Protein AF-A0A5Q3BQD1-F1 (afdb_monomer)

Sequence (266 aa):
MIDKFKFKEKEYAEAIIENGFISKNLNYELRLLSKYYKELGYKPKKREELLYDFCEKNIENFSRVLYYKKINSVLNHARKKENILINIDEVDITENELRFINSLDINHQQKKLCFTLLVLAKLYSTVQYIKHGEHTTEHYYGGNNKKYKELIDASHSSLTANKLHQNIGELATKDIVEIRNKGFIKLSFIYGIEPGGETAIKIRSFDSIGLYYDLHTEQKKVKPCVNCQTPFRFKSNKSKYCPSCASVIAKEKTRARVRKYRNVTL

Solvent-accessible surface area (backbone atoms only — not comparable to full-atom values): 14895 Å² total; per-residue (Å²): 117,58,61,87,35,73,49,31,38,58,67,43,41,53,50,32,72,76,69,31,79,86,61,93,55,57,69,60,52,48,34,46,42,41,17,48,39,46,73,75,65,45,52,72,69,58,44,50,50,55,52,49,57,51,41,60,75,61,37,88,90,60,48,69,79,80,41,44,67,55,53,52,52,29,50,58,51,33,67,41,81,60,43,57,70,47,70,59,73,64,47,77,38,26,46,36,53,50,52,50,51,67,66,48,96,64,55,70,73,55,38,31,47,52,52,29,50,51,55,50,48,52,51,51,24,52,53,38,25,73,46,72,74,44,68,66,89,70,57,70,49,58,53,47,70,69,47,52,45,33,53,36,41,19,26,67,48,95,60,51,73,67,56,47,52,51,51,50,50,56,35,32,79,67,60,40,25,41,84,45,78,73,61,25,31,36,50,48,49,64,79,73,42,62,86,63,67,60,77,69,45,78,47,68,52,76,54,39,40,14,37,52,52,37,45,74,71,68,40,85,55,46,46,59,12,77,85,78,54,51,46,34,79,52,94,46,94,82,62,58,52,34,75,69,58,42,51,52,54,51,52,52,53,50,51,52,51,52,51,53,55,60,69,70,75,113

Radius of gyration: 22.0 Å; Cα contacts (8 Å, |Δi|>4): 318; chains: 1; bounding box: 52×37×70 Å

pLDDT: mean 92.3, std 7.44, range [38.16, 98.44]

Mean predicted aligned error: 5.42 Å

Secondary structure (DSSP, 8-state):
---TTTTBHHHHHHHHHHHS--SS-HHHHHHHHHHHHHHTT--HHHHHHHHHHHHHHHSTT--HHHHHHHHHHHHHHHHSTT----B---EEEEHHHHHHHHHSSS-HHHHHHHHHHHHHHHHHHHHHHHHHS---SS-EEESSHHHHHHHHHHTT----HHHHHHHHHHHHHTTSSEE-GGGEEE-GGGGGSPS---EEEEE--TTSHHHHHHHHTT-TTEEE-TTT--EEE-SSTT--S-HHHHHHHHHHHHHHHHHHHHTT--

Structure (mmCIF, N/CA/C/O backbone):
data_AF-A0A5Q3BQD1-F1
#
_entry.id   AF-A0A5Q3BQD1-F1
#
loop_
_atom_site.group_PDB
_atom_site.id
_atom_site.type_symbol
_atom_site.label_atom_id
_atom_site.label_alt_id
_atom_site.label_comp_id
_atom_site.label_asym_id
_atom_site.label_entity_id
_atom_site.label_seq_id
_atom_site.pdbx_PDB_ins_co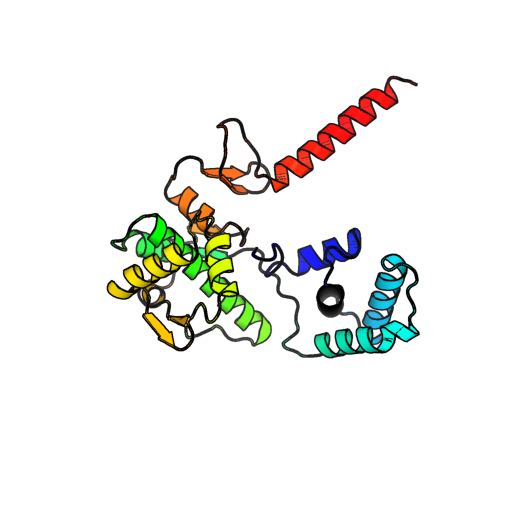de
_atom_site.Cartn_x
_atom_site.Cartn_y
_atom_site.Cartn_z
_atom_site.occupancy
_atom_site.B_iso_or_equiv
_atom_site.auth_seq_id
_atom_site.auth_comp_id
_atom_site.auth_asym_id
_atom_site.auth_atom_id
_atom_site.pdbx_PDB_model_num
ATOM 1 N N . MET A 1 1 ? 2.226 9.831 0.202 1.00 38.16 1 MET A N 1
ATOM 2 C CA . MET A 1 1 ? 1.448 9.132 -0.820 1.00 38.16 1 MET A CA 1
ATOM 3 C C . MET A 1 1 ? 1.950 7.710 -0.808 1.00 38.16 1 MET A C 1
ATOM 5 O O . MET A 1 1 ? 3.136 7.507 -1.067 1.00 38.16 1 MET A O 1
ATOM 9 N N . ILE A 1 2 ? 1.109 6.754 -0.419 1.00 49.47 2 ILE A N 1
ATOM 10 C CA . ILE A 1 2 ? 1.345 5.364 -0.807 1.00 49.47 2 ILE A CA 1
ATOM 11 C C . ILE A 1 2 ? 1.418 5.386 -2.325 1.00 49.47 2 ILE A C 1
ATOM 13 O O . ILE A 1 2 ? 0.513 5.912 -2.968 1.00 49.47 2 ILE A O 1
ATOM 17 N N . ASP A 1 3 ? 2.539 4.932 -2.880 1.00 64.81 3 ASP A N 1
ATOM 18 C CA . ASP A 1 3 ? 2.604 4.681 -4.313 1.00 64.81 3 ASP A CA 1
ATOM 19 C C . ASP A 1 3 ? 1.439 3.735 -4.615 1.00 64.81 3 ASP A C 1
ATOM 21 O O . ASP A 1 3 ? 1.392 2.642 -4.047 1.00 64.81 3 ASP A O 1
ATOM 25 N N . LYS A 1 4 ? 0.453 4.195 -5.399 1.00 69.06 4 LYS A N 1
ATOM 26 C CA . LYS A 1 4 ? -0.798 3.471 -5.696 1.00 69.06 4 LYS A CA 1
ATOM 27 C C . LYS A 1 4 ? -0.516 2.018 -6.094 1.00 69.06 4 LYS A C 1
ATOM 29 O O . LYS A 1 4 ? -1.320 1.127 -5.843 1.00 69.06 4 LYS A O 1
ATOM 34 N N . PHE A 1 5 ? 0.660 1.800 -6.669 1.00 77.69 5 PHE A N 1
ATOM 35 C CA . PHE A 1 5 ? 1.130 0.543 -7.204 1.00 77.69 5 PHE A CA 1
ATOM 36 C C . PHE A 1 5 ? 2.088 -0.244 -6.305 1.00 77.69 5 PHE A C 1
ATOM 38 O O . PHE A 1 5 ? 2.587 -1.286 -6.713 1.00 77.69 5 PHE A O 1
ATOM 45 N N . LYS A 1 6 ? 2.354 0.205 -5.075 1.00 81.75 6 LYS A N 1
ATOM 46 C CA . LYS A 1 6 ? 3.363 -0.395 -4.185 1.00 81.75 6 LYS A CA 1
ATOM 47 C C . LYS A 1 6 ? 3.217 -1.911 -4.004 1.00 81.75 6 LYS A C 1
ATOM 49 O O . LYS A 1 6 ? 4.222 -2.603 -3.883 1.00 81.75 6 LYS A O 1
ATOM 54 N N . PHE A 1 7 ? 1.981 -2.401 -3.947 1.00 89.69 7 PHE A N 1
ATOM 55 C CA . PHE A 1 7 ? 1.657 -3.829 -3.844 1.00 89.69 7 PHE A CA 1
ATOM 56 C C . PHE A 1 7 ? 0.991 -4.373 -5.116 1.00 89.69 7 PHE A C 1
ATOM 58 O O . PHE A 1 7 ? 0.529 -5.503 -5.125 1.00 89.69 7 PHE A O 1
ATOM 65 N N . LYS A 1 8 ? 0.914 -3.560 -6.172 1.00 91.38 8 LYS A N 1
ATOM 66 C CA . LYS A 1 8 ? 0.282 -3.851 -7.464 1.00 91.38 8 LYS A CA 1
ATOM 67 C C . LYS A 1 8 ? 1.270 -3.520 -8.578 1.00 91.38 8 LYS A C 1
ATOM 69 O O . LYS A 1 8 ? 0.996 -2.727 -9.478 1.00 91.38 8 LYS A O 1
ATOM 74 N N . GLU A 1 9 ? 2.478 -4.067 -8.455 1.00 92.62 9 GLU A N 1
ATOM 75 C CA . GLU A 1 9 ? 3.589 -3.750 -9.352 1.00 92.62 9 GLU A CA 1
ATOM 76 C C . GLU A 1 9 ? 3.302 -4.185 -10.797 1.00 92.62 9 GLU A C 1
ATOM 78 O O . GLU A 1 9 ? 3.803 -3.554 -11.727 1.00 92.62 9 GLU A O 1
ATOM 83 N N . LYS A 1 10 ? 2.463 -5.211 -10.999 1.00 93.69 10 LYS A N 1
ATOM 84 C CA . LYS A 1 10 ? 2.035 -5.664 -12.328 1.00 93.69 10 LYS A CA 1
ATOM 85 C C . LYS A 1 10 ? 1.233 -4.598 -13.067 1.00 93.69 10 LYS A C 1
ATOM 87 O O . LYS A 1 10 ? 1.637 -4.198 -14.155 1.00 93.69 10 LYS A O 1
ATOM 92 N N . GLU A 1 11 ? 0.177 -4.079 -12.436 1.00 91.44 11 GLU A N 1
ATOM 93 C CA . GLU A 1 11 ? -0.646 -2.997 -13.001 1.00 91.44 11 GLU A CA 1
ATOM 94 C C . GLU A 1 11 ? 0.215 -1.774 -13.364 1.00 91.44 11 GLU A C 1
ATOM 96 O O . GLU A 1 11 ? -0.057 -1.063 -14.330 1.00 91.44 11 GLU A O 1
ATOM 101 N N . TYR A 1 12 ? 1.281 -1.524 -12.600 1.00 92.31 12 TYR A N 1
ATOM 102 C CA . TYR A 1 12 ? 2.181 -0.410 -12.871 1.00 92.31 12 TYR A CA 1
ATOM 103 C C . TYR A 1 12 ? 3.133 -0.665 -14.025 1.00 92.31 12 TYR A C 1
ATOM 105 O O . TYR A 1 12 ? 3.330 0.222 -14.848 1.00 92.31 12 TYR A O 1
ATOM 113 N N . ALA A 1 13 ? 3.709 -1.865 -14.101 1.00 94.56 13 ALA A N 1
ATOM 114 C CA . ALA A 1 13 ? 4.547 -2.255 -15.224 1.00 94.56 13 ALA A CA 1
ATOM 115 C C . ALA A 1 13 ? 3.766 -2.163 -16.544 1.00 94.56 13 ALA A C 1
ATOM 117 O O . ALA A 1 13 ? 4.272 -1.594 -17.508 1.00 94.56 13 ALA A O 1
ATOM 118 N N . GLU A 1 14 ? 2.520 -2.639 -16.560 1.00 93.94 14 GLU A N 1
ATOM 119 C CA . GLU A 1 14 ? 1.618 -2.541 -17.713 1.00 93.94 14 GLU A CA 1
ATOM 120 C C . GLU A 1 14 ? 1.330 -1.077 -18.074 1.00 93.94 14 GLU A C 1
ATOM 122 O O . GLU A 1 14 ? 1.515 -0.675 -19.223 1.00 93.94 14 GLU A O 1
ATOM 127 N N . ALA A 1 15 ? 1.009 -0.235 -17.086 1.00 91.62 15 ALA A N 1
ATOM 128 C CA . ALA A 1 15 ? 0.793 1.190 -17.320 1.00 91.62 15 ALA A CA 1
ATOM 129 C C . ALA A 1 15 ? 2.040 1.906 -17.880 1.00 91.62 15 ALA A C 1
ATOM 131 O O . ALA A 1 15 ? 1.893 2.793 -18.725 1.00 91.62 15 ALA A O 1
ATOM 132 N N . ILE A 1 16 ? 3.247 1.535 -17.430 1.00 94.19 16 ILE A N 1
ATOM 133 C CA . ILE A 1 16 ? 4.521 2.073 -17.939 1.00 94.19 16 ILE A CA 1
ATOM 134 C C . ILE A 1 16 ? 4.747 1.635 -19.392 1.00 94.19 16 ILE A C 1
ATOM 136 O O . ILE A 1 16 ? 5.164 2.441 -20.218 1.00 94.19 16 ILE A O 1
ATOM 140 N N . ILE A 1 17 ? 4.462 0.373 -19.727 1.00 94.44 17 ILE A N 1
ATOM 141 C CA . ILE A 1 17 ? 4.600 -0.141 -21.099 1.00 94.44 17 ILE A CA 1
ATOM 142 C C . ILE A 1 17 ? 3.664 0.604 -22.058 1.00 94.44 17 ILE A C 1
ATOM 144 O O . ILE A 1 17 ? 4.079 0.950 -23.162 1.00 94.44 17 ILE A O 1
ATOM 148 N N . GLU A 1 18 ? 2.429 0.873 -21.634 1.00 92.94 18 GLU A N 1
ATOM 149 C CA . GLU A 1 18 ? 1.422 1.546 -22.460 1.00 92.94 18 GLU A CA 1
ATOM 150 C C . GLU A 1 18 ? 1.662 3.052 -22.621 1.00 92.94 18 GLU A C 1
ATOM 152 O O . GLU A 1 18 ? 1.449 3.596 -23.704 1.00 92.94 18 GLU A O 1
ATOM 157 N N . ASN A 1 19 ? 2.064 3.741 -21.548 1.00 90.88 19 ASN A N 1
ATOM 158 C CA . ASN A 1 19 ? 2.085 5.210 -21.500 1.00 90.88 19 ASN A CA 1
ATOM 159 C C . ASN A 1 19 ? 3.499 5.811 -21.484 1.00 90.88 19 ASN A C 1
ATOM 161 O O . ASN A 1 19 ? 3.637 7.034 -21.451 1.00 90.88 19 ASN A O 1
ATOM 165 N N . GLY A 1 20 ? 4.538 4.975 -21.481 1.00 93.12 20 GLY A N 1
ATOM 166 C CA . GLY A 1 20 ? 5.912 5.401 -21.245 1.00 93.12 20 GLY A CA 1
ATOM 167 C C . GLY A 1 20 ? 6.203 5.643 -19.764 1.00 93.12 20 GLY A C 1
ATOM 168 O O . GLY A 1 20 ? 5.484 5.182 -18.877 1.00 93.12 20 GLY A O 1
ATOM 169 N N . PHE A 1 21 ? 7.288 6.365 -19.475 1.00 92.31 21 PHE A N 1
ATOM 170 C CA . PHE A 1 21 ? 7.661 6.669 -18.093 1.00 92.31 21 PHE A CA 1
ATOM 171 C C . PHE A 1 21 ? 6.586 7.516 -17.397 1.00 92.31 21 PHE A C 1
ATOM 173 O O . PHE A 1 21 ? 6.233 8.598 -17.866 1.00 92.31 21 PHE A O 1
ATOM 180 N N . ILE A 1 22 ? 6.090 7.043 -16.253 1.00 89.19 22 ILE A N 1
ATOM 181 C CA . ILE A 1 22 ? 4.984 7.687 -15.521 1.00 89.19 22 ILE A CA 1
ATOM 182 C C . ILE A 1 22 ? 5.518 8.710 -14.512 1.00 89.19 22 ILE A C 1
ATOM 184 O O . ILE A 1 22 ? 4.904 9.750 -14.260 1.00 89.19 22 ILE A O 1
ATOM 188 N N . SER A 1 23 ? 6.672 8.426 -13.916 1.00 88.31 23 SER A N 1
ATOM 189 C CA . SER A 1 23 ? 7.326 9.253 -12.912 1.00 88.31 23 SER A CA 1
ATOM 190 C C . SER A 1 23 ? 8.705 9.719 -13.371 1.00 88.31 23 SER A C 1
ATOM 192 O O . SER A 1 23 ? 9.331 9.187 -14.285 1.00 88.31 23 SER A O 1
ATOM 194 N N . LYS A 1 24 ? 9.249 10.702 -12.648 1.00 86.50 24 LYS A N 1
ATOM 195 C CA . LYS A 1 24 ? 10.625 11.177 -12.859 1.00 86.50 24 LYS A CA 1
ATOM 196 C C . LYS A 1 24 ? 11.685 10.152 -12.425 1.00 86.50 24 LYS A C 1
ATOM 198 O O . LYS A 1 24 ? 12.867 10.338 -12.705 1.00 86.50 24 LYS A O 1
ATOM 203 N N . ASN A 1 25 ? 11.304 9.079 -11.722 1.00 87.56 25 ASN A N 1
ATOM 204 C CA . ASN A 1 25 ? 12.243 8.077 -11.225 1.00 87.56 25 ASN A CA 1
ATOM 205 C C . ASN A 1 25 ? 12.438 6.940 -12.237 1.00 87.56 25 ASN A C 1
ATOM 207 O O . ASN A 1 25 ? 12.079 5.788 -11.993 1.00 87.56 25 ASN A O 1
ATOM 211 N N . LEU A 1 26 ? 13.089 7.270 -13.354 1.00 91.06 26 LEU A N 1
ATOM 212 C CA . LEU A 1 26 ? 13.345 6.340 -14.460 1.00 91.06 26 LEU A CA 1
ATOM 213 C C . LEU A 1 26 ? 14.022 5.041 -13.998 1.00 91.06 26 LEU A C 1
ATOM 215 O O . LEU A 1 26 ? 13.755 3.966 -14.515 1.00 91.06 26 LEU A O 1
ATOM 219 N N . ASN A 1 27 ? 14.931 5.123 -13.022 1.00 90.88 27 ASN A N 1
ATOM 220 C CA . ASN A 1 27 ? 15.659 3.947 -12.547 1.00 90.88 27 ASN A CA 1
ATOM 221 C C . ASN A 1 27 ? 14.751 2.956 -11.804 1.00 90.88 27 ASN A C 1
ATOM 223 O O . ASN A 1 27 ? 14.920 1.748 -11.944 1.00 90.88 27 ASN A O 1
ATOM 227 N N . TYR A 1 28 ? 13.801 3.456 -11.013 1.00 91.56 28 TYR A N 1
ATOM 228 C CA . TYR A 1 28 ? 12.817 2.608 -10.346 1.00 91.56 28 TYR A CA 1
ATOM 229 C C . TYR A 1 28 ? 11.906 1.910 -11.360 1.00 91.56 28 TYR A C 1
ATOM 231 O O . TYR A 1 28 ? 11.743 0.695 -11.282 1.00 91.56 28 TYR A O 1
ATOM 239 N N . GLU A 1 29 ? 11.403 2.643 -12.352 1.00 94.19 29 GLU A N 1
ATOM 240 C CA . GLU A 1 29 ? 10.528 2.087 -13.391 1.00 94.19 29 GLU A CA 1
ATOM 241 C C . GLU A 1 29 ? 11.250 1.068 -14.275 1.00 94.19 29 GLU A C 1
ATOM 243 O O . GLU A 1 29 ? 10.715 -0.002 -14.542 1.00 94.19 29 GLU A O 1
ATOM 248 N N . LEU A 1 30 ? 12.517 1.308 -14.623 1.00 95.75 30 LEU A N 1
ATOM 249 C CA . LEU A 1 30 ? 13.325 0.310 -15.329 1.00 95.75 30 LEU A CA 1
ATOM 250 C C . LEU A 1 30 ? 13.557 -0.954 -14.490 1.00 95.75 30 LEU A C 1
ATOM 252 O O . LEU A 1 30 ? 13.492 -2.065 -15.017 1.00 95.75 30 LEU A O 1
ATOM 256 N N . ARG A 1 31 ? 13.806 -0.817 -13.178 1.00 95.06 31 ARG A N 1
ATOM 257 C CA . ARG A 1 31 ? 13.898 -1.977 -12.270 1.00 95.06 31 ARG A CA 1
ATOM 258 C C . ARG A 1 31 ? 12.594 -2.755 -12.231 1.00 95.06 31 ARG A C 1
ATOM 260 O O . ARG A 1 31 ? 12.642 -3.981 -12.241 1.00 95.06 31 ARG A O 1
ATOM 267 N N . LEU A 1 32 ? 11.466 -2.059 -12.209 1.00 94.81 32 LEU A N 1
ATOM 268 C CA . LEU A 1 32 ? 10.147 -2.665 -12.232 1.00 94.81 32 LEU A CA 1
ATOM 269 C C . LEU A 1 32 ? 9.888 -3.426 -13.542 1.00 94.81 32 LEU A C 1
ATOM 271 O O . LEU A 1 32 ? 9.568 -4.611 -13.487 1.00 94.81 32 LEU A O 1
ATOM 275 N N . LEU A 1 33 ? 10.130 -2.809 -14.702 1.00 96.25 33 LEU A N 1
ATOM 276 C CA . LEU A 1 33 ? 10.012 -3.477 -16.005 1.00 96.25 33 LEU A CA 1
ATOM 277 C C . LEU A 1 33 ? 10.915 -4.712 -16.099 1.00 96.25 33 LEU A C 1
ATOM 279 O O . LEU A 1 33 ? 10.491 -5.770 -16.551 1.00 96.25 33 LEU A O 1
ATOM 283 N N . SER A 1 34 ? 12.148 -4.620 -15.599 1.00 96.12 34 SER A N 1
ATOM 284 C CA . SER A 1 34 ? 13.085 -5.749 -15.569 1.00 96.12 34 SER A CA 1
ATOM 285 C C . SER A 1 34 ? 12.582 -6.925 -14.715 1.00 96.12 34 SER A C 1
ATOM 287 O O . SER A 1 34 ? 12.808 -8.087 -15.070 1.00 96.12 34 SER A O 1
ATOM 289 N N . LYS A 1 35 ? 11.876 -6.643 -13.606 1.00 95.56 35 LYS A N 1
ATOM 290 C CA . 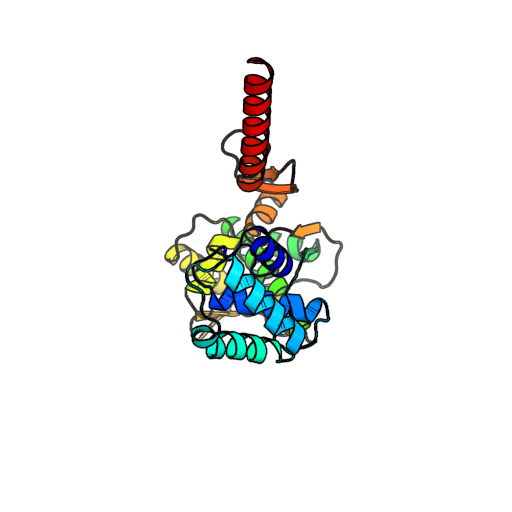LYS A 1 35 ? 11.193 -7.660 -12.787 1.00 95.56 35 LYS A CA 1
ATOM 291 C C . LYS A 1 35 ? 9.992 -8.253 -13.526 1.00 95.56 35 LYS A C 1
ATOM 293 O O . LYS A 1 35 ? 9.867 -9.471 -13.562 1.00 95.56 35 LYS A O 1
ATOM 298 N N . TYR A 1 36 ? 9.173 -7.417 -14.157 1.00 96.44 36 TYR A N 1
ATOM 299 C CA . TYR A 1 36 ? 8.005 -7.849 -14.926 1.00 96.44 36 TYR A CA 1
ATOM 300 C C . TYR A 1 36 ? 8.400 -8.761 -16.097 1.00 96.44 36 TYR A C 1
ATOM 302 O O . TYR A 1 36 ? 7.905 -9.875 -16.225 1.00 96.44 36 TYR A O 1
ATOM 310 N N . TYR A 1 37 ? 9.401 -8.374 -16.892 1.00 95.88 37 TYR A N 1
ATOM 311 C CA . TYR A 1 37 ? 9.900 -9.218 -17.979 1.00 95.88 37 TYR A CA 1
ATOM 312 C C . TYR A 1 37 ? 10.511 -10.537 -17.487 1.00 95.88 37 TYR A C 1
ATOM 314 O O . TYR A 1 37 ? 10.472 -11.540 -18.197 1.00 95.88 37 TYR A O 1
ATOM 322 N N . LYS A 1 38 ? 11.093 -10.558 -16.281 1.00 94.50 38 LYS A N 1
ATOM 323 C CA . LYS A 1 38 ? 11.590 -11.797 -15.664 1.00 94.50 38 LYS A CA 1
ATOM 324 C C . LYS A 1 38 ? 10.436 -12.741 -15.325 1.00 94.50 38 LYS A C 1
ATOM 326 O O . LYS A 1 38 ? 10.576 -13.936 -15.555 1.00 94.50 38 LYS A O 1
ATOM 331 N N . GLU A 1 39 ? 9.332 -12.217 -14.802 1.00 93.88 39 GLU A N 1
ATOM 332 C CA . GLU A 1 39 ? 8.127 -12.997 -14.495 1.00 93.88 39 GLU A CA 1
ATOM 333 C C . GLU A 1 39 ? 7.462 -13.559 -15.75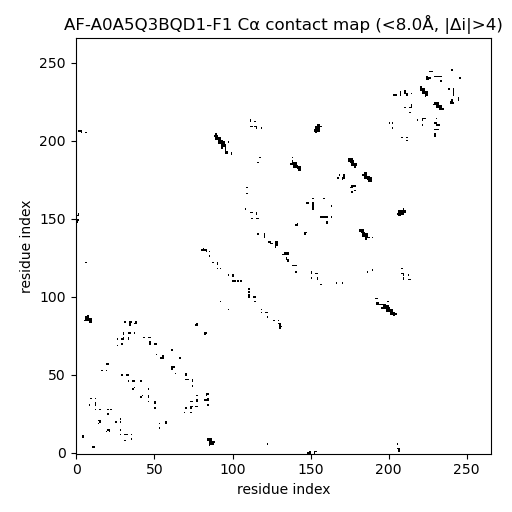5 1.00 93.88 39 GLU A C 1
ATOM 335 O O . GLU A 1 39 ? 7.056 -14.714 -15.761 1.00 93.88 39 GLU A O 1
ATOM 340 N N . LEU A 1 40 ? 7.477 -12.808 -16.863 1.00 94.50 40 LEU A N 1
ATOM 341 C CA . LEU A 1 40 ? 7.058 -13.303 -18.183 1.00 94.50 40 LEU A CA 1
ATOM 342 C C . LEU A 1 40 ? 7.985 -14.391 -18.770 1.00 94.50 40 LEU A C 1
ATOM 344 O O . LEU A 1 40 ? 7.752 -14.871 -19.876 1.00 94.50 40 LEU A O 1
ATOM 348 N N . GLY A 1 41 ? 9.058 -14.774 -18.071 1.00 93.69 41 GLY A N 1
ATOM 349 C CA . GLY A 1 41 ? 9.974 -15.835 -18.496 1.00 93.69 41 GLY A CA 1
ATOM 350 C C . GLY A 1 41 ? 11.058 -15.395 -19.485 1.00 93.69 41 GLY A C 1
ATOM 351 O O . GLY A 1 41 ? 11.793 -16.238 -20.009 1.00 93.69 41 GLY A O 1
ATOM 352 N N . TYR A 1 42 ? 11.225 -14.092 -19.744 1.00 95.31 42 TYR A N 1
ATOM 353 C CA . TYR A 1 42 ? 12.236 -13.626 -20.694 1.00 95.31 42 TYR A CA 1
ATOM 354 C C . TYR A 1 42 ? 13.670 -13.845 -20.179 1.00 95.31 42 TYR A C 1
ATOM 356 O O . TYR A 1 42 ? 14.069 -13.431 -19.080 1.00 95.31 42 TYR A O 1
ATOM 364 N N . LYS A 1 43 ? 14.507 -14.451 -21.031 1.00 93.38 43 LYS A N 1
ATOM 365 C CA . LYS A 1 43 ? 15.942 -14.658 -20.769 1.00 93.38 43 LYS A CA 1
ATOM 366 C C . LYS A 1 43 ? 16.686 -13.316 -20.623 1.00 93.38 43 LYS A C 1
ATOM 368 O O . LYS A 1 43 ? 16.239 -12.314 -21.178 1.00 93.38 43 LYS A O 1
ATOM 373 N N . PRO A 1 44 ? 17.838 -13.265 -19.917 1.00 91.62 44 PRO A N 1
ATOM 374 C CA . PRO A 1 44 ? 18.563 -12.016 -19.652 1.00 91.62 44 PRO A CA 1
ATOM 375 C C . PRO A 1 44 ? 18.829 -11.140 -20.885 1.00 91.62 44 PRO A C 1
ATOM 377 O O . PRO A 1 44 ? 18.558 -9.948 -20.823 1.00 91.62 44 PRO A O 1
ATOM 380 N N . LYS A 1 45 ? 19.277 -11.729 -22.004 1.00 93.62 45 LYS A N 1
ATOM 381 C CA . LYS A 1 45 ? 19.512 -10.994 -23.261 1.00 93.62 45 LYS A CA 1
ATOM 382 C C . LYS A 1 45 ? 18.231 -10.356 -23.805 1.00 93.62 45 LYS A C 1
ATOM 384 O O . LYS A 1 45 ? 18.220 -9.181 -24.139 1.00 93.62 45 LYS A O 1
ATOM 389 N N . LYS A 1 46 ? 17.118 -11.098 -23.800 1.00 96.19 46 LYS A N 1
ATOM 390 C CA . LYS A 1 46 ? 15.837 -10.566 -24.277 1.00 96.19 46 LYS A CA 1
ATOM 391 C C . LYS A 1 46 ? 15.317 -9.437 -23.387 1.00 96.19 46 LYS A C 1
ATOM 393 O O . LYS A 1 46 ? 14.762 -8.467 -23.884 1.00 96.19 46 LYS A O 1
ATOM 398 N N . ARG A 1 47 ? 15.525 -9.536 -22.070 1.00 95.38 47 ARG A N 1
ATOM 399 C CA . ARG A 1 47 ? 15.186 -8.457 -21.128 1.00 95.38 47 ARG A CA 1
ATOM 400 C C . ARG A 1 47 ? 15.986 -7.188 -21.396 1.00 95.38 47 ARG A C 1
ATOM 402 O O . ARG A 1 47 ? 15.433 -6.102 -21.297 1.00 95.38 47 ARG A O 1
ATOM 409 N N . GLU A 1 48 ? 17.266 -7.330 -21.718 1.00 96.19 48 GLU A N 1
ATOM 410 C CA . GLU A 1 48 ? 18.126 -6.211 -22.096 1.00 96.19 48 GLU A CA 1
ATOM 411 C C . GLU A 1 48 ? 17.615 -5.509 -23.357 1.00 96.19 48 GLU A C 1
ATOM 413 O O . GLU A 1 48 ? 17.394 -4.300 -23.319 1.00 96.19 48 GLU A O 1
ATOM 418 N N . GLU A 1 49 ? 17.339 -6.268 -24.423 1.00 96.50 49 GLU A N 1
ATOM 419 C CA . GLU A 1 49 ? 16.739 -5.750 -25.663 1.00 96.50 49 GLU A CA 1
ATOM 420 C C . GLU A 1 49 ? 15.439 -4.986 -25.383 1.00 96.50 49 GLU A C 1
ATOM 422 O O . GLU A 1 49 ? 15.320 -3.823 -25.750 1.00 96.50 49 GLU A O 1
ATOM 427 N N . LEU A 1 50 ? 14.501 -5.592 -24.644 1.00 97.19 50 LEU A N 1
ATOM 428 C CA . LEU A 1 50 ? 13.212 -4.969 -24.321 1.00 97.19 50 LEU A CA 1
ATOM 429 C C . LEU A 1 50 ? 13.361 -3.660 -23.529 1.00 97.19 50 LEU A C 1
ATOM 431 O O . LEU A 1 50 ? 12.575 -2.733 -23.716 1.00 97.19 50 LEU A O 1
ATOM 435 N N . LEU A 1 51 ? 14.347 -3.566 -22.630 1.00 96.88 51 LEU A N 1
ATOM 436 C CA . LEU A 1 51 ? 14.613 -2.335 -21.882 1.00 96.88 51 LEU A CA 1
ATOM 437 C C . LEU A 1 51 ? 15.212 -1.243 -22.773 1.00 96.88 51 LEU A C 1
ATOM 439 O O . LEU A 1 51 ? 14.860 -0.074 -22.604 1.00 96.88 51 LEU A O 1
ATOM 443 N N . TYR A 1 52 ? 16.097 -1.605 -23.705 1.00 97.19 52 TYR A N 1
ATOM 444 C CA . TYR A 1 52 ? 16.633 -0.670 -24.690 1.00 97.19 52 TYR A CA 1
ATOM 445 C C . TYR A 1 52 ? 15.542 -0.158 -25.625 1.00 97.19 52 TYR A C 1
ATOM 447 O O . TYR A 1 52 ? 15.376 1.055 -25.726 1.00 97.19 52 TYR A O 1
ATOM 455 N N . ASP A 1 53 ? 14.746 -1.058 -26.205 1.00 96.31 53 ASP A N 1
ATOM 456 C CA . ASP A 1 53 ? 13.639 -0.709 -27.100 1.00 96.31 53 ASP A CA 1
ATOM 457 C C . ASP A 1 53 ? 12.620 0.198 -26.394 1.00 96.31 53 ASP A C 1
ATOM 459 O O . ASP A 1 53 ? 12.092 1.146 -26.977 1.00 96.31 53 ASP A O 1
ATOM 463 N N . PHE A 1 54 ? 12.347 -0.067 -25.111 1.00 96.81 54 PHE A N 1
ATOM 464 C CA . PHE A 1 54 ? 11.487 0.788 -24.300 1.00 96.81 54 PHE A CA 1
ATOM 465 C C . PHE A 1 54 ? 12.088 2.186 -24.100 1.00 96.81 54 PHE A C 1
ATOM 467 O O . PHE A 1 54 ? 11.375 3.181 -24.226 1.00 96.81 54 PHE A O 1
ATOM 474 N N . CYS A 1 55 ? 13.385 2.287 -23.799 1.00 95.62 55 CYS A N 1
ATOM 475 C CA . CYS A 1 55 ? 14.038 3.580 -23.604 1.00 95.62 55 CYS A CA 1
ATOM 476 C C . CYS A 1 55 ? 14.138 4.386 -24.904 1.00 95.62 55 CYS A C 1
ATOM 478 O O . CYS A 1 55 ? 13.911 5.589 -24.868 1.00 95.62 55 CYS A O 1
ATOM 480 N N . GLU A 1 56 ? 14.421 3.745 -26.039 1.00 95.56 56 GLU A N 1
ATOM 481 C CA . GLU A 1 56 ? 14.479 4.397 -27.357 1.00 95.56 56 GLU A CA 1
ATOM 482 C C . GLU A 1 56 ? 13.153 5.040 -27.749 1.00 95.56 56 GLU A C 1
ATOM 484 O O . GLU A 1 56 ? 13.134 6.123 -28.325 1.00 95.56 56 GLU A O 1
ATOM 489 N N . LYS A 1 57 ? 12.039 4.398 -27.395 1.00 94.94 57 LYS A N 1
ATOM 490 C CA . LYS A 1 57 ? 10.696 4.918 -27.670 1.00 94.94 57 LYS A CA 1
ATOM 491 C C . LYS A 1 57 ? 10.280 6.062 -26.745 1.00 94.94 57 LYS A C 1
ATOM 493 O O . LYS A 1 57 ? 9.435 6.859 -27.132 1.00 94.94 57 LYS A O 1
ATOM 498 N N . ASN A 1 58 ? 10.821 6.121 -25.526 1.00 94.06 58 ASN A N 1
ATOM 499 C CA . ASN A 1 58 ? 10.283 6.964 -24.449 1.00 94.06 58 ASN A CA 1
ATOM 500 C C . ASN A 1 58 ? 11.266 8.007 -23.890 1.00 94.06 58 ASN A C 1
ATOM 502 O O . ASN A 1 58 ? 10.889 8.776 -23.006 1.00 94.06 58 ASN A O 1
ATOM 506 N N . ILE A 1 59 ? 12.519 8.036 -24.351 1.00 92.31 59 ILE A N 1
ATOM 507 C CA . ILE A 1 59 ? 13.532 9.012 -23.930 1.00 92.31 59 ILE A CA 1
ATOM 508 C C . ILE A 1 59 ? 14.026 9.766 -25.159 1.00 92.31 59 ILE A C 1
ATOM 510 O O . ILE A 1 59 ? 14.620 9.189 -26.068 1.00 92.31 59 ILE A O 1
ATOM 514 N N . GLU A 1 60 ? 13.823 11.078 -25.157 1.00 91.00 60 GLU A N 1
ATOM 515 C CA . GLU A 1 60 ? 14.362 11.957 -26.188 1.00 91.00 60 GLU A CA 1
ATOM 516 C C . GLU A 1 60 ? 15.900 11.933 -26.171 1.00 91.00 60 GLU A C 1
ATOM 518 O O . GLU A 1 60 ? 16.521 11.961 -25.105 1.00 91.00 60 GLU A O 1
ATOM 523 N N . ASN A 1 61 ? 16.522 11.873 -27.353 1.00 90.62 61 ASN A N 1
ATOM 524 C CA . ASN A 1 61 ? 17.981 11.798 -27.522 1.00 90.62 61 ASN A CA 1
ATOM 525 C C . ASN A 1 61 ? 18.632 10.622 -26.769 1.00 90.62 61 ASN A C 1
ATOM 527 O O . ASN A 1 61 ? 19.742 10.729 -26.236 1.00 90.62 61 ASN A O 1
ATOM 531 N N . PHE A 1 62 ? 17.936 9.484 -26.700 1.00 92.94 62 PHE A N 1
ATOM 532 C CA . PHE A 1 62 ? 18.458 8.287 -26.059 1.00 92.94 62 PHE A CA 1
ATOM 533 C C . PHE A 1 62 ? 19.755 7.793 -26.718 1.00 92.94 62 PHE A C 1
ATOM 535 O O . PHE A 1 62 ? 19.847 7.650 -27.934 1.00 92.94 62 PHE A O 1
ATOM 542 N N . SER A 1 63 ? 20.748 7.454 -25.892 1.00 92.56 63 SER A N 1
ATOM 543 C CA . SER A 1 63 ? 22.003 6.843 -26.333 1.00 92.56 63 SER A CA 1
ATOM 544 C C . SER A 1 63 ? 22.246 5.541 -25.582 1.00 92.56 63 SER A C 1
ATOM 546 O O . SER A 1 63 ? 22.433 5.539 -24.359 1.00 92.56 63 SER A O 1
ATOM 548 N N . ARG A 1 64 ? 22.312 4.425 -26.322 1.00 93.19 64 ARG A N 1
ATOM 549 C CA . ARG A 1 64 ? 22.617 3.099 -25.755 1.00 93.19 64 ARG A CA 1
ATOM 550 C C . ARG A 1 64 ? 23.930 3.096 -24.977 1.00 93.19 64 ARG A C 1
ATOM 552 O O . ARG A 1 64 ? 24.000 2.478 -23.917 1.00 93.19 64 ARG A O 1
ATOM 559 N N . VAL A 1 65 ? 24.938 3.821 -25.470 1.00 91.94 65 VAL A N 1
ATOM 560 C CA . VAL A 1 65 ? 26.269 3.924 -24.850 1.00 91.94 65 VAL A CA 1
ATOM 561 C C . VAL A 1 65 ? 26.175 4.596 -23.481 1.00 91.94 65 VAL A C 1
ATOM 563 O O . VAL A 1 65 ? 26.667 4.051 -22.493 1.00 91.94 65 VAL A O 1
ATOM 566 N N . LEU A 1 66 ? 25.481 5.736 -23.393 1.00 91.75 66 LEU A N 1
ATOM 567 C CA . LEU A 1 66 ? 25.320 6.465 -22.130 1.00 91.75 66 LEU A CA 1
ATOM 568 C C . LEU A 1 66 ? 24.496 5.669 -21.108 1.00 91.75 66 LEU A C 1
ATOM 570 O O . LEU A 1 66 ? 24.786 5.690 -19.911 1.00 91.75 66 LEU A O 1
ATOM 574 N N . TYR A 1 67 ? 23.489 4.926 -21.572 1.00 93.06 67 TYR A N 1
ATOM 575 C CA . TYR A 1 67 ? 22.589 4.166 -20.705 1.00 93.06 67 TYR A CA 1
ATOM 576 C C . TYR A 1 67 ? 23.065 2.740 -20.394 1.00 93.06 67 TYR A C 1
ATOM 578 O O . TYR A 1 67 ? 22.497 2.104 -19.505 1.00 93.06 67 TYR A O 1
ATOM 586 N N . TYR A 1 68 ? 24.139 2.250 -21.024 1.00 93.00 68 TYR A N 1
ATOM 587 C CA . TYR A 1 68 ? 24.652 0.886 -20.843 1.00 93.00 68 TYR A CA 1
ATOM 588 C C . TYR A 1 68 ? 24.900 0.510 -19.380 1.00 93.00 68 TYR A C 1
ATOM 590 O O . TYR A 1 68 ? 24.416 -0.517 -18.898 1.00 93.00 68 TYR A O 1
ATOM 598 N N . LYS A 1 69 ? 25.592 1.371 -18.622 1.00 93.56 69 LYS A N 1
ATOM 599 C CA . LYS A 1 69 ? 25.851 1.122 -17.191 1.00 93.56 69 LYS A CA 1
ATOM 600 C C . LYS A 1 69 ? 24.554 1.059 -16.377 1.00 93.56 69 LYS A C 1
ATOM 602 O O . LYS A 1 69 ? 24.436 0.253 -15.453 1.00 93.56 69 LYS A O 1
ATOM 607 N N . LYS A 1 70 ? 23.565 1.883 -16.732 1.00 93.69 70 LYS A N 1
ATOM 608 C CA . LYS A 1 70 ? 22.270 1.955 -16.045 1.00 93.69 70 LYS A CA 1
ATOM 609 C C . LYS A 1 70 ? 21.421 0.714 -16.320 1.00 93.69 70 LYS A C 1
ATOM 611 O O . LYS A 1 70 ? 20.930 0.109 -15.369 1.00 93.69 70 LYS A O 1
ATOM 616 N N . ILE A 1 71 ? 21.305 0.297 -17.582 1.00 94.75 71 ILE A N 1
ATOM 617 C CA . ILE A 1 71 ? 20.569 -0.915 -17.973 1.00 94.75 71 ILE A CA 1
ATOM 618 C C . ILE A 1 71 ? 21.195 -2.160 -17.338 1.00 94.75 71 ILE A C 1
ATOM 620 O O . ILE A 1 71 ? 20.487 -2.963 -16.732 1.00 94.75 71 ILE A O 1
ATOM 624 N N . ASN A 1 72 ? 22.523 -2.275 -17.337 1.00 93.81 72 ASN A N 1
ATOM 625 C CA . ASN A 1 72 ? 23.192 -3.385 -16.659 1.00 93.81 72 ASN A CA 1
ATOM 626 C C . ASN A 1 72 ? 22.949 -3.402 -15.147 1.00 93.81 72 ASN A C 1
ATOM 628 O O . ASN A 1 72 ? 22.693 -4.461 -14.574 1.00 93.81 72 ASN A O 1
ATOM 632 N N . SER A 1 73 ? 22.963 -2.240 -14.486 1.00 94.56 73 SER A N 1
ATOM 633 C CA . SER A 1 73 ? 22.604 -2.141 -13.065 1.00 94.56 73 SER A CA 1
ATOM 634 C C . SER A 1 73 ? 21.170 -2.625 -12.801 1.00 94.56 73 SER A C 1
ATOM 636 O O . SER A 1 73 ? 20.926 -3.373 -11.851 1.00 94.56 73 SER A O 1
ATOM 638 N N . VAL A 1 74 ? 20.226 -2.259 -13.673 1.00 94.88 74 VAL A N 1
ATOM 639 C CA . VAL A 1 74 ? 18.820 -2.691 -13.628 1.00 94.88 74 VAL A CA 1
ATOM 640 C C . VAL A 1 74 ? 18.679 -4.207 -13.819 1.00 94.88 74 VAL A C 1
ATOM 642 O O . VAL A 1 74 ? 17.956 -4.864 -13.066 1.00 94.88 74 VAL A O 1
ATOM 645 N N . LEU A 1 75 ? 19.379 -4.787 -14.794 1.00 94.25 75 LEU A N 1
ATOM 646 C CA . LEU A 1 75 ? 19.360 -6.228 -15.053 1.00 94.25 75 LEU A CA 1
ATOM 647 C C . LEU A 1 75 ? 19.974 -7.011 -13.891 1.00 94.25 75 LEU A C 1
ATOM 649 O O . LEU A 1 75 ? 19.380 -7.984 -13.426 1.00 94.25 75 LEU A O 1
ATOM 653 N N . ASN A 1 76 ? 21.118 -6.560 -13.373 1.00 93.56 76 ASN A N 1
ATOM 654 C CA . ASN A 1 76 ? 21.779 -7.170 -12.219 1.00 93.56 76 ASN A CA 1
ATOM 655 C C . ASN A 1 76 ? 20.905 -7.120 -10.966 1.00 93.56 76 ASN A C 1
ATOM 657 O O . ASN A 1 76 ? 20.862 -8.087 -10.208 1.00 93.56 76 ASN A O 1
ATOM 661 N N . HIS A 1 77 ? 20.149 -6.037 -10.777 1.00 92.38 77 HIS A N 1
ATOM 662 C CA . HIS A 1 77 ? 19.150 -5.966 -9.720 1.00 92.38 77 HIS A CA 1
ATOM 663 C C . HIS A 1 77 ? 18.098 -7.076 -9.876 1.00 92.38 77 HIS A C 1
ATOM 665 O O . HIS A 1 77 ? 17.891 -7.851 -8.948 1.00 92.38 77 HIS A O 1
ATOM 671 N N . ALA A 1 78 ? 17.473 -7.220 -11.047 1.00 91.19 78 ALA A N 1
ATOM 672 C CA . ALA A 1 78 ? 16.437 -8.236 -11.266 1.00 91.19 78 ALA A CA 1
ATOM 673 C C . ALA A 1 78 ? 16.955 -9.689 -11.241 1.00 91.19 78 ALA A C 1
ATOM 675 O O . ALA A 1 78 ? 16.165 -10.620 -11.081 1.00 91.19 78 ALA A O 1
ATOM 676 N N . ARG A 1 79 ? 18.267 -9.924 -11.399 1.00 89.69 79 ARG A N 1
ATOM 677 C CA . ARG A 1 79 ? 18.855 -11.275 -11.302 1.00 89.69 79 ARG A CA 1
ATOM 678 C C . ARG A 1 79 ? 18.698 -11.890 -9.913 1.00 89.69 79 ARG A C 1
ATOM 680 O O . ARG A 1 79 ? 18.537 -13.103 -9.830 1.00 89.69 79 ARG A O 1
ATOM 687 N N . LYS A 1 80 ? 18.706 -11.081 -8.851 1.00 90.19 80 LYS A N 1
ATOM 688 C CA . LYS A 1 80 ? 18.583 -11.584 -7.477 1.00 90.19 80 LYS A CA 1
ATOM 689 C C . LYS A 1 80 ? 17.242 -12.300 -7.257 1.00 90.19 80 LYS A C 1
ATOM 691 O O . LYS A 1 80 ? 16.230 -11.911 -7.851 1.00 90.19 80 LYS A O 1
ATOM 696 N N . LYS A 1 81 ? 17.236 -13.357 -6.439 1.00 86.44 81 LYS A N 1
ATOM 697 C CA . LYS A 1 81 ? 16.060 -14.224 -6.230 1.00 86.44 81 LYS A CA 1
ATOM 698 C C . LYS A 1 81 ? 14.933 -13.471 -5.524 1.00 86.44 81 LYS A C 1
ATOM 700 O O . LYS A 1 81 ? 13.792 -13.589 -5.934 1.00 86.44 81 LYS A O 1
ATOM 705 N N . GLU A 1 82 ? 15.271 -12.629 -4.556 1.00 86.88 82 GLU A N 1
ATOM 706 C CA . GLU A 1 82 ? 14.350 -11.798 -3.775 1.00 86.88 82 GLU A CA 1
ATOM 707 C C . GLU A 1 82 ? 13.764 -10.612 -4.566 1.00 86.88 82 GLU A C 1
ATOM 709 O O . GLU A 1 82 ? 12.774 -9.997 -4.163 1.00 86.88 82 GLU A O 1
ATOM 714 N N . ASN A 1 83 ? 14.360 -10.279 -5.716 1.00 90.25 83 ASN A N 1
ATOM 715 C CA . ASN A 1 83 ? 13.908 -9.201 -6.592 1.00 90.25 83 ASN A CA 1
ATOM 716 C C . ASN A 1 83 ? 12.896 -9.728 -7.614 1.00 90.25 83 ASN A C 1
ATOM 718 O O . ASN A 1 83 ? 13.151 -9.778 -8.819 1.00 90.25 83 ASN A O 1
ATOM 722 N N . ILE A 1 84 ? 11.739 -10.119 -7.094 1.00 91.56 84 ILE A N 1
ATOM 723 C CA . ILE A 1 84 ? 10.564 -10.596 -7.831 1.00 91.56 84 ILE A CA 1
ATOM 724 C C . ILE A 1 84 ? 9.435 -9.579 -7.767 1.00 91.56 84 ILE A C 1
ATOM 726 O O . ILE A 1 84 ? 9.391 -8.752 -6.848 1.00 91.56 84 ILE A O 1
ATOM 730 N N . LEU A 1 85 ? 8.578 -9.596 -8.786 1.00 92.19 85 LEU A N 1
ATOM 731 C CA . LEU A 1 85 ? 7.431 -8.704 -8.864 1.00 92.19 85 LEU A CA 1
ATOM 732 C C . LEU A 1 85 ? 6.480 -8.966 -7.691 1.00 92.19 85 LEU A C 1
ATOM 734 O O . LEU A 1 85 ? 6.223 -10.112 -7.334 1.00 92.19 85 LEU A O 1
ATOM 738 N N . ILE A 1 86 ? 6.002 -7.895 -7.071 1.00 93.12 86 ILE A N 1
ATOM 739 C CA . ILE A 1 86 ? 5.070 -7.939 -5.951 1.00 93.12 86 ILE A CA 1
ATOM 740 C C . ILE A 1 86 ? 3.693 -7.529 -6.458 1.00 93.12 86 ILE A C 1
ATOM 742 O O . ILE A 1 86 ? 3.433 -6.346 -6.692 1.00 93.12 86 ILE A O 1
ATOM 746 N N . ASN A 1 87 ? 2.805 -8.508 -6.588 1.00 93.75 87 ASN A N 1
ATOM 747 C CA . ASN A 1 87 ? 1.414 -8.276 -6.938 1.00 93.75 87 ASN A CA 1
ATOM 748 C C . ASN A 1 87 ? 0.493 -8.958 -5.922 1.00 93.75 87 ASN A C 1
ATOM 750 O O . ASN A 1 87 ? 0.498 -10.178 -5.795 1.00 93.75 87 ASN A O 1
ATOM 754 N N . ILE A 1 88 ? -0.265 -8.153 -5.187 1.00 94.56 88 ILE A N 1
ATOM 755 C CA . ILE A 1 88 ? -1.277 -8.572 -4.223 1.00 94.56 88 ILE A CA 1
ATOM 756 C C . ILE A 1 88 ? -2.590 -7.951 -4.693 1.00 94.56 88 ILE A C 1
ATOM 758 O O . ILE A 1 88 ? -2.738 -6.728 -4.690 1.00 94.56 88 ILE A O 1
ATOM 762 N N . ASP A 1 89 ? -3.534 -8.783 -5.120 1.00 91.81 89 ASP A N 1
ATOM 763 C CA . ASP A 1 89 ? -4.800 -8.298 -5.678 1.00 91.81 89 ASP A CA 1
ATOM 764 C C . ASP A 1 89 ? -5.796 -7.918 -4.580 1.00 91.81 89 ASP A C 1
ATOM 766 O O . ASP A 1 89 ? -6.459 -6.878 -4.665 1.00 91.81 89 ASP A O 1
ATOM 770 N N . GLU A 1 90 ? -5.861 -8.739 -3.530 1.00 93.62 90 GLU A N 1
ATOM 771 C CA . GLU A 1 90 ? -6.710 -8.514 -2.369 1.00 93.62 90 GLU A CA 1
ATOM 772 C C . GLU A 1 90 ? -6.096 -9.036 -1.066 1.00 93.62 90 GLU A C 1
ATOM 774 O O . GLU A 1 90 ? -5.199 -9.879 -1.066 1.00 93.62 90 GLU A O 1
ATOM 779 N N . VAL A 1 91 ? -6.578 -8.492 0.052 1.00 95.69 91 VAL A N 1
ATOM 780 C CA . VAL A 1 91 ? -6.327 -9.002 1.403 1.00 95.69 91 VAL A CA 1
ATOM 781 C C . VAL A 1 91 ? -7.665 -9.198 2.091 1.00 95.69 91 VAL A C 1
ATOM 783 O O . VAL A 1 91 ? -8.451 -8.254 2.201 1.00 95.69 91 VAL A O 1
ATOM 786 N N . ASP A 1 92 ? -7.893 -10.410 2.571 1.00 96.69 92 ASP A N 1
ATOM 787 C CA . ASP A 1 92 ? -9.086 -10.762 3.328 1.00 96.69 92 ASP A CA 1
ATOM 788 C C . ASP A 1 92 ? -8.939 -10.325 4.785 1.00 96.69 92 ASP A C 1
ATOM 790 O O . ASP A 1 92 ? -7.862 -10.447 5.375 1.00 96.69 92 ASP A O 1
ATOM 794 N N . ILE A 1 93 ? -10.026 -9.824 5.365 1.00 97.88 93 ILE A N 1
ATOM 795 C CA . ILE A 1 93 ? -10.159 -9.545 6.793 1.00 97.88 93 ILE A CA 1
ATOM 796 C C . ILE A 1 93 ? -11.290 -10.396 7.342 1.00 97.88 93 ILE A C 1
ATOM 798 O O . ILE A 1 93 ? -12.378 -10.399 6.765 1.00 97.88 93 ILE A O 1
ATOM 802 N N . THR A 1 94 ? -11.026 -11.124 8.423 1.00 98.12 94 THR A N 1
ATOM 803 C CA . THR A 1 94 ? -11.981 -12.064 9.010 1.00 98.12 94 THR A CA 1
ATOM 804 C C . THR A 1 94 ? -12.925 -11.386 9.997 1.00 98.12 94 THR A C 1
ATOM 806 O O . THR A 1 94 ? -12.631 -10.318 10.542 1.00 98.12 94 THR A O 1
ATOM 809 N N . GLU A 1 95 ? -14.060 -12.027 10.269 1.00 97.44 95 GLU A N 1
ATOM 810 C CA . GLU A 1 95 ? -14.989 -11.577 11.315 1.00 97.44 95 GLU A CA 1
ATOM 811 C C . GLU A 1 95 ? -14.320 -11.520 12.699 1.00 97.44 95 GLU A C 1
ATOM 813 O O . GLU A 1 95 ? -14.561 -10.591 13.469 1.00 97.44 95 GLU A O 1
ATOM 818 N N . ASN A 1 96 ? -13.413 -12.456 13.005 1.00 97.75 96 ASN A N 1
ATOM 819 C CA . ASN A 1 96 ? -12.661 -12.455 14.264 1.00 97.75 96 ASN A CA 1
ATOM 820 C C . ASN A 1 96 ? -11.777 -11.207 14.399 1.00 97.75 96 ASN A C 1
ATOM 822 O O . ASN A 1 96 ? -11.764 -10.568 15.454 1.00 97.75 96 ASN A O 1
ATOM 826 N N . GLU A 1 97 ? -11.077 -10.831 13.324 1.00 98.31 97 GLU A N 1
ATOM 827 C CA . GLU A 1 97 ? -10.248 -9.623 13.273 1.00 98.31 97 GLU A CA 1
ATOM 828 C C . GLU A 1 97 ? -11.086 -8.355 13.506 1.00 98.31 97 GLU A C 1
ATOM 830 O O . GLU A 1 97 ? -10.698 -7.481 14.288 1.00 98.31 97 GLU A O 1
ATOM 835 N N . LEU A 1 98 ? -12.258 -8.259 12.869 1.00 97.62 98 LEU A N 1
ATOM 836 C CA . LEU A 1 98 ? -13.163 -7.119 13.037 1.00 97.62 98 LEU A CA 1
ATOM 837 C C . LEU A 1 98 ? -13.767 -7.061 14.433 1.00 97.62 98 LEU A C 1
ATOM 839 O O . LEU A 1 98 ? -13.747 -6.000 15.059 1.00 97.62 98 LEU A O 1
ATOM 843 N N . ARG A 1 99 ? -14.272 -8.190 14.937 1.00 97.38 99 ARG A N 1
ATOM 844 C CA . ARG A 1 99 ? -14.855 -8.303 16.276 1.00 97.38 99 A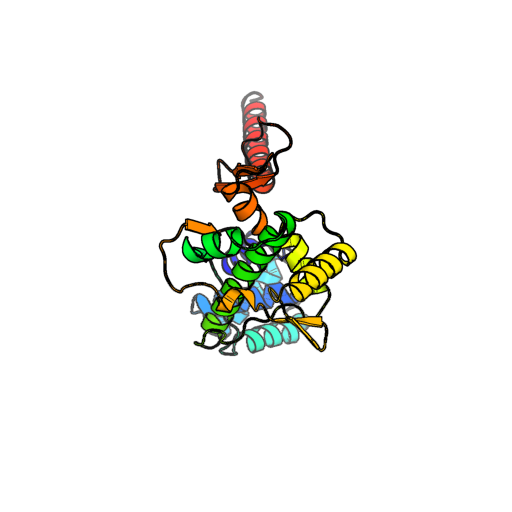RG A CA 1
ATOM 845 C C . ARG A 1 99 ? -13.858 -7.855 17.338 1.00 97.38 99 ARG A C 1
ATOM 847 O O . ARG A 1 99 ? -14.220 -7.048 18.189 1.00 97.38 99 ARG A O 1
ATOM 854 N N . PHE A 1 100 ? -12.609 -8.309 17.239 1.00 98.25 100 PHE A N 1
ATOM 855 C CA . PHE A 1 100 ? -11.552 -7.920 18.167 1.00 98.25 100 PHE A CA 1
ATOM 856 C C . PHE A 1 100 ? -11.256 -6.415 18.111 1.00 98.25 100 PHE A C 1
ATOM 858 O O . PHE A 1 100 ? -11.234 -5.744 19.139 1.00 98.25 100 PHE A O 1
ATOM 865 N N . ILE A 1 101 ? -11.080 -5.836 16.916 1.00 98.06 101 ILE A N 1
ATOM 866 C CA . ILE A 1 101 ? -10.846 -4.385 16.788 1.00 98.06 101 ILE A CA 1
ATOM 867 C C . ILE A 1 101 ? -12.042 -3.587 17.331 1.00 98.06 101 ILE A C 1
ATOM 869 O O . ILE A 1 101 ? -11.866 -2.559 17.992 1.00 98.06 101 ILE A O 1
ATOM 873 N N . ASN A 1 102 ? -13.261 -4.061 17.077 1.00 97.44 102 ASN A N 1
ATOM 874 C CA . ASN A 1 102 ? -14.489 -3.428 17.540 1.00 97.44 102 ASN A CA 1
ATOM 875 C C . ASN A 1 102 ? -14.660 -3.517 19.063 1.00 97.44 102 ASN A C 1
ATOM 877 O O . ASN A 1 102 ? -15.244 -2.593 19.631 1.00 97.44 102 ASN A O 1
ATOM 881 N N . SER A 1 103 ? -14.126 -4.548 19.726 1.00 97.25 103 SER A N 1
ATOM 882 C CA . SER A 1 103 ? -14.188 -4.692 21.186 1.00 97.25 103 SER A CA 1
ATOM 883 C C . SER A 1 103 ? -13.174 -3.835 21.943 1.00 97.25 103 SER A C 1
ATOM 885 O O . SER A 1 103 ? -13.319 -3.668 23.150 1.00 97.25 103 SER A O 1
ATOM 887 N N . LEU A 1 104 ? -12.159 -3.274 21.274 1.00 97.44 104 LEU A N 1
ATOM 888 C CA . LEU A 1 104 ? -11.193 -2.390 21.931 1.00 97.44 104 LEU A CA 1
ATOM 889 C C . LEU A 1 104 ? -11.896 -1.138 22.489 1.00 97.44 104 LEU A C 1
ATOM 891 O O . LEU A 1 104 ? -12.637 -0.458 21.771 1.00 97.44 104 LEU A O 1
ATOM 895 N N . ASP A 1 105 ? -11.625 -0.791 23.747 1.00 96.38 105 ASP A N 1
ATOM 896 C CA . ASP A 1 105 ? -12.151 0.423 24.382 1.00 96.38 105 ASP A CA 1
ATOM 897 C C . ASP A 1 105 ? -11.357 1.663 23.943 1.00 96.38 105 ASP A C 1
ATOM 899 O O . ASP A 1 105 ? -10.519 2.205 24.660 1.00 96.38 105 ASP A O 1
ATOM 903 N N . ILE A 1 106 ? -11.551 2.073 22.693 1.00 96.75 106 ILE A N 1
ATOM 904 C CA . ILE A 1 106 ? -10.896 3.216 22.049 1.00 96.75 106 ILE A CA 1
ATOM 905 C C . ILE A 1 106 ? -11.860 3.881 21.071 1.00 96.75 106 ILE A C 1
ATOM 907 O O . ILE A 1 106 ? -12.847 3.288 20.626 1.00 96.75 106 ILE A O 1
ATOM 911 N N . ASN A 1 107 ? -11.576 5.129 20.707 1.00 95.94 107 ASN A N 1
ATOM 912 C CA . ASN A 1 107 ? -12.447 5.858 19.793 1.00 95.94 107 ASN A CA 1
ATOM 913 C C . ASN A 1 107 ? -12.377 5.292 18.357 1.00 95.94 107 ASN A C 1
ATOM 915 O O . ASN A 1 107 ? -11.436 4.591 17.977 1.00 95.94 107 ASN A O 1
ATOM 919 N N . HIS A 1 108 ? -13.365 5.633 17.522 1.00 95.44 108 HIS A N 1
ATOM 920 C CA . HIS A 1 108 ? -13.447 5.152 16.133 1.00 95.44 108 HIS A CA 1
ATOM 921 C C . HIS A 1 108 ? -12.183 5.452 15.312 1.00 95.44 108 HIS A C 1
ATOM 923 O O . HIS A 1 108 ? -11.708 4.604 14.560 1.00 95.44 108 HIS A O 1
ATOM 929 N N . GLN A 1 109 ? -11.599 6.642 15.479 1.00 95.19 109 GLN A N 1
ATOM 930 C CA . GLN A 1 109 ? -10.389 7.046 14.761 1.00 95.19 109 GLN A CA 1
ATOM 931 C C . GLN A 1 109 ? -9.190 6.149 15.122 1.00 95.19 109 GLN A C 1
ATOM 933 O O . GLN A 1 109 ? -8.401 5.797 14.245 1.00 95.19 109 GLN A O 1
ATOM 938 N N . GLN A 1 110 ? -9.077 5.736 16.383 1.00 96.88 110 GLN A N 1
ATOM 939 C CA . GLN A 1 110 ? -8.067 4.792 16.857 1.00 96.88 110 GLN A CA 1
ATOM 940 C C . GLN A 1 110 ? -8.339 3.363 16.370 1.00 96.88 110 GLN A C 1
ATOM 942 O O . GLN A 1 110 ? -7.409 2.709 15.895 1.00 96.88 110 GLN A O 1
ATOM 947 N N . LYS A 1 111 ? -9.595 2.889 16.393 1.00 98.00 111 LYS A N 1
ATOM 948 C CA . LYS A 1 111 ? -9.961 1.570 15.831 1.00 98.00 111 LYS A CA 1
ATOM 949 C C . LYS A 1 111 ? -9.619 1.483 14.352 1.00 98.00 111 LYS A C 1
ATOM 951 O O . LYS A 1 111 ? -9.002 0.525 13.898 1.00 98.00 111 LYS A O 1
ATOM 956 N N . LYS A 1 112 ? -9.912 2.552 13.615 1.00 97.31 112 LYS A N 1
ATOM 957 C CA . LYS A 1 112 ? -9.554 2.709 12.208 1.00 97.31 112 LYS A CA 1
ATOM 958 C C . LYS A 1 112 ? -8.043 2.650 11.964 1.00 97.31 112 LYS A C 1
ATOM 960 O O . LYS A 1 112 ? -7.602 2.065 10.971 1.00 97.31 112 LYS A O 1
ATOM 965 N N . LEU A 1 113 ? -7.235 3.246 12.846 1.00 97.50 113 LEU A N 1
ATOM 966 C CA . LEU A 1 113 ? -5.775 3.127 12.786 1.00 97.50 113 LEU A CA 1
ATOM 967 C C . LEU A 1 113 ? -5.323 1.686 13.051 1.00 97.50 113 LEU A C 1
ATOM 969 O O . LEU A 1 113 ? -4.502 1.185 12.287 1.00 97.50 113 LEU A O 1
ATOM 973 N N . CYS A 1 114 ? -5.888 1.009 14.056 1.00 98.19 114 CYS A N 1
ATOM 974 C CA . CYS A 1 114 ? -5.589 -0.398 14.354 1.00 98.19 114 CYS A CA 1
ATOM 975 C C . CYS A 1 114 ? -5.941 -1.306 13.170 1.00 98.19 114 CYS A C 1
ATOM 977 O O . CYS A 1 114 ? -5.104 -2.082 12.720 1.00 98.19 114 CYS A O 1
ATOM 979 N N . PHE A 1 115 ? -7.122 -1.123 12.576 1.00 98.44 115 PHE A N 1
ATOM 980 C CA . PHE A 1 115 ? -7.526 -1.803 11.347 1.00 98.44 115 PHE A CA 1
ATOM 981 C C . PHE A 1 115 ? -6.537 -1.569 10.202 1.00 98.44 115 PHE A C 1
ATOM 983 O O . PHE A 1 115 ? -6.106 -2.503 9.529 1.00 98.44 115 PHE A O 1
ATOM 990 N N . THR A 1 116 ? -6.123 -0.318 9.997 1.00 97.88 116 THR A N 1
ATOM 991 C CA . THR A 1 116 ? -5.158 0.011 8.942 1.00 97.88 116 THR A CA 1
ATOM 992 C C . THR A 1 116 ? -3.800 -0.652 9.195 1.00 97.88 116 THR A C 1
ATOM 994 O O . THR A 1 116 ? -3.185 -1.170 8.264 1.00 97.88 116 THR A O 1
ATOM 997 N N . LEU A 1 117 ? -3.337 -0.666 10.448 1.00 97.81 117 LEU A N 1
ATOM 998 C CA . LEU A 1 117 ? -2.099 -1.328 10.860 1.00 97.81 117 LEU A CA 1
ATOM 999 C C . LEU A 1 117 ? -2.165 -2.845 10.663 1.00 97.81 117 LEU A C 1
ATOM 1001 O O . LEU A 1 117 ? -1.199 -3.409 10.155 1.00 97.81 117 LEU A O 1
ATOM 1005 N N . LEU A 1 118 ? -3.295 -3.482 10.989 1.00 98.00 118 LEU A N 1
ATOM 1006 C CA . LEU A 1 118 ? -3.529 -4.908 10.749 1.00 98.00 118 LEU A CA 1
ATOM 1007 C C . LEU A 1 118 ? -3.387 -5.241 9.259 1.00 98.00 118 LEU A C 1
ATOM 1009 O O . LEU A 1 118 ? -2.591 -6.099 8.888 1.00 98.00 118 LEU A O 1
ATOM 1013 N N . VAL A 1 119 ? -4.095 -4.515 8.389 1.00 97.50 119 VAL A N 1
ATOM 1014 C CA . VAL A 1 119 ? -4.037 -4.743 6.934 1.00 97.50 119 VAL A CA 1
ATOM 1015 C C . VAL A 1 119 ? -2.618 -4.530 6.402 1.00 97.50 119 VAL A C 1
ATOM 1017 O O . VAL A 1 119 ? -2.130 -5.330 5.606 1.00 97.50 119 VAL A O 1
ATOM 1020 N N . LEU A 1 120 ? -1.916 -3.486 6.859 1.00 96.00 120 LEU A N 1
ATOM 1021 C CA . LEU A 1 120 ? -0.519 -3.256 6.484 1.00 96.00 120 LEU A CA 1
ATOM 1022 C C . LEU A 1 120 ? 0.395 -4.388 6.973 1.00 96.00 120 LEU A C 1
ATOM 1024 O O . LEU A 1 120 ? 1.274 -4.807 6.223 1.00 96.00 120 LEU A O 1
ATOM 1028 N N . ALA A 1 121 ? 0.191 -4.907 8.185 1.00 95.88 121 ALA A N 1
ATOM 1029 C CA . ALA A 1 121 ? 0.945 -6.044 8.709 1.00 95.88 121 ALA A CA 1
ATOM 1030 C C . ALA A 1 121 ? 0.730 -7.305 7.857 1.00 95.88 121 ALA A C 1
ATOM 1032 O O . ALA A 1 121 ? 1.713 -7.951 7.486 1.00 95.88 121 ALA A O 1
ATOM 1033 N N . LYS A 1 122 ? -0.519 -7.598 7.465 1.00 95.69 122 LYS A N 1
ATOM 1034 C CA . LYS A 1 122 ? -0.850 -8.696 6.540 1.00 95.69 122 LYS A CA 1
ATOM 1035 C C . LYS A 1 122 ? -0.163 -8.502 5.189 1.00 95.69 122 LYS A C 1
ATOM 1037 O O . LYS A 1 122 ? 0.544 -9.396 4.742 1.00 95.69 122 LYS A O 1
ATOM 1042 N N . LEU A 1 123 ? -0.259 -7.309 4.593 1.00 95.12 123 LEU A N 1
ATOM 1043 C CA . LEU A 1 123 ? 0.418 -6.980 3.331 1.00 95.12 123 LEU A CA 1
ATOM 1044 C C . LEU A 1 123 ? 1.931 -7.200 3.410 1.00 95.12 123 LEU A C 1
ATOM 1046 O O . LEU A 1 123 ? 2.507 -7.835 2.531 1.00 95.12 123 LEU A O 1
ATOM 1050 N N . TYR A 1 124 ? 2.593 -6.697 4.454 1.00 93.56 124 TYR A N 1
ATOM 1051 C CA . TYR A 1 124 ? 4.037 -6.878 4.609 1.00 93.56 124 TYR A CA 1
ATOM 1052 C C . TYR A 1 124 ? 4.428 -8.337 4.847 1.00 93.56 124 TYR A C 1
ATOM 1054 O O . TYR A 1 124 ? 5.448 -8.763 4.307 1.00 93.56 124 TYR A O 1
ATOM 1062 N N . SER A 1 125 ? 3.617 -9.099 5.585 1.00 94.19 125 SER A N 1
ATOM 1063 C CA . SER A 1 125 ? 3.810 -10.543 5.748 1.00 94.19 125 SER A CA 1
ATOM 1064 C C . SER A 1 125 ? 3.677 -11.284 4.415 1.00 94.19 125 SER A C 1
ATOM 1066 O O . SER A 1 125 ? 4.534 -12.095 4.079 1.00 94.19 125 SER A O 1
ATOM 1068 N N . THR A 1 126 ? 2.685 -10.939 3.588 1.00 94.81 126 THR A N 1
ATOM 1069 C CA . THR A 1 126 ? 2.537 -11.498 2.235 1.00 94.81 126 THR A CA 1
ATOM 1070 C C . THR A 1 126 ? 3.723 -11.141 1.339 1.00 94.81 126 THR A C 1
ATOM 1072 O O . THR A 1 126 ? 4.230 -11.995 0.619 1.00 94.81 126 THR A O 1
ATOM 1075 N N . VAL A 1 127 ? 4.228 -9.904 1.400 1.00 93.25 127 VAL A N 1
ATOM 1076 C CA . VAL A 1 127 ? 5.439 -9.512 0.655 1.00 93.25 127 VAL A CA 1
ATOM 1077 C C . VAL A 1 127 ? 6.660 -10.318 1.101 1.00 93.25 127 VAL A C 1
ATOM 1079 O O . VAL A 1 127 ? 7.458 -10.721 0.253 1.00 93.25 127 VAL A O 1
ATOM 1082 N N . GLN A 1 128 ? 6.822 -10.541 2.407 1.00 92.81 128 GLN A N 1
ATOM 1083 C CA . GLN A 1 128 ? 7.908 -11.356 2.950 1.00 92.81 128 GLN A CA 1
ATOM 1084 C C . GLN A 1 128 ? 7.807 -12.800 2.445 1.00 92.81 128 GLN A C 1
ATOM 1086 O O . GLN A 1 128 ? 8.797 -13.329 1.938 1.00 92.81 128 GLN A O 1
ATOM 1091 N N . TYR A 1 129 ? 6.603 -13.376 2.471 1.00 93.25 129 TYR A N 1
ATOM 1092 C CA . TYR A 1 129 ? 6.338 -14.717 1.959 1.00 93.25 129 TYR A CA 1
ATOM 1093 C C . TYR A 1 129 ? 6.652 -14.833 0.469 1.00 93.25 129 TYR A C 1
ATOM 1095 O O . TYR A 1 129 ? 7.382 -15.731 0.065 1.00 93.25 129 TYR A O 1
ATOM 1103 N N . ILE A 1 130 ? 6.196 -13.879 -0.346 1.00 92.06 130 ILE A N 1
ATOM 1104 C CA . ILE A 1 130 ? 6.496 -13.856 -1.781 1.00 92.06 130 ILE A CA 1
ATOM 1105 C C . ILE A 1 130 ? 8.019 -13.878 -1.998 1.00 92.06 130 ILE A C 1
ATOM 1107 O O . ILE A 1 130 ? 8.523 -14.700 -2.759 1.00 92.06 130 ILE A O 1
ATOM 1111 N N . LYS A 1 131 ? 8.774 -13.017 -1.301 1.00 90.94 131 LYS A N 1
ATOM 1112 C CA . LYS A 1 131 ? 10.226 -12.856 -1.504 1.00 90.94 131 LYS A CA 1
ATOM 1113 C C . LYS A 1 131 ? 11.086 -13.987 -0.952 1.00 90.94 131 LYS A C 1
ATOM 1115 O O . LYS A 1 131 ? 12.118 -14.298 -1.549 1.00 90.94 131 LYS A O 1
ATOM 1120 N N . HIS A 1 132 ? 10.712 -14.528 0.201 1.00 90.94 132 HIS A N 1
ATOM 1121 C CA . HIS A 1 132 ? 11.574 -15.394 1.004 1.00 90.94 132 HIS A CA 1
ATOM 1122 C C . HIS A 1 132 ? 10.949 -16.757 1.325 1.00 90.94 132 HIS A C 1
ATOM 1124 O O . HIS A 1 132 ? 11.674 -17.649 1.746 1.00 90.94 132 HIS A O 1
ATOM 1130 N N . GLY A 1 133 ? 9.653 -16.952 1.068 1.00 90.06 133 GLY A N 1
ATOM 1131 C CA . GLY A 1 133 ? 8.922 -18.192 1.353 1.00 90.06 133 GLY A CA 1
ATOM 1132 C C . GLY A 1 133 ? 8.414 -18.312 2.792 1.00 90.06 133 GLY A C 1
ATOM 1133 O O . GLY A 1 133 ? 7.853 -19.342 3.148 1.00 90.06 133 GLY A O 1
ATOM 1134 N N . GLU A 1 134 ? 8.587 -17.275 3.613 1.00 89.94 134 GLU A N 1
ATOM 1135 C CA . GLU A 1 134 ? 8.253 -17.286 5.040 1.00 89.94 134 GLU A CA 1
ATOM 1136 C C . GLU A 1 134 ? 7.374 -16.092 5.410 1.00 89.94 134 GLU A C 1
ATOM 1138 O O . GLU A 1 134 ? 7.571 -14.980 4.918 1.00 89.94 134 GLU A O 1
ATOM 1143 N N . HIS A 1 135 ? 6.410 -16.311 6.301 1.00 88.38 135 HIS A N 1
ATOM 1144 C CA . HIS A 1 135 ? 5.616 -15.234 6.884 1.00 88.38 135 HIS A CA 1
ATOM 1145 C C . HIS A 1 135 ? 6.357 -14.565 8.040 1.00 88.38 135 HIS A C 1
ATOM 1147 O O . HIS A 1 135 ? 7.151 -15.190 8.742 1.00 88.38 135 HIS A O 1
ATOM 1153 N N . THR A 1 136 ? 6.070 -13.284 8.273 1.00 86.75 136 THR A N 1
ATOM 1154 C CA . THR A 1 136 ? 6.636 -12.569 9.419 1.00 86.75 136 THR A CA 1
ATOM 1155 C C . THR A 1 136 ? 6.043 -13.104 10.721 1.00 86.75 136 THR A C 1
ATOM 1157 O O . THR A 1 136 ? 4.824 -13.133 10.869 1.00 86.75 136 THR A O 1
ATOM 1160 N N . THR A 1 137 ? 6.898 -13.468 11.676 1.00 83.94 137 THR A N 1
ATOM 1161 C CA . THR A 1 137 ? 6.498 -13.926 13.020 1.00 83.94 137 THR A CA 1
ATOM 1162 C C . THR A 1 137 ? 6.224 -12.772 13.983 1.00 83.94 137 THR A C 1
ATOM 1164 O O . THR A 1 137 ? 5.408 -12.889 14.895 1.00 83.94 137 THR A O 1
ATOM 1167 N N . GLU A 1 138 ? 6.889 -11.634 13.776 1.00 90.69 138 GLU A N 1
ATOM 1168 C CA . GLU A 1 138 ? 6.719 -10.443 14.600 1.00 90.69 138 GLU A CA 1
ATOM 1169 C C . GLU A 1 138 ? 6.138 -9.265 13.814 1.00 90.69 138 GLU A C 1
ATOM 1171 O O . GLU A 1 138 ? 6.597 -8.914 12.722 1.00 90.69 138 GLU A O 1
ATOM 1176 N N . HIS A 1 139 ? 5.133 -8.612 14.396 1.00 93.81 139 HIS A N 1
ATOM 1177 C CA . HIS A 1 139 ? 4.406 -7.529 13.743 1.00 93.81 139 HIS A CA 1
ATOM 1178 C C . HIS A 1 139 ? 4.889 -6.165 14.230 1.00 93.81 139 HIS A C 1
ATOM 1180 O O . HIS A 1 139 ? 4.391 -5.616 15.214 1.00 93.81 139 HIS A O 1
ATOM 1186 N N . TYR A 1 140 ? 5.852 -5.603 13.500 1.00 94.88 140 TYR A N 1
ATOM 1187 C CA . TYR A 1 140 ? 6.353 -4.249 13.720 1.00 94.88 140 TYR A CA 1
ATOM 1188 C C . TYR A 1 140 ? 5.923 -3.289 12.618 1.00 94.88 140 TYR A C 1
ATOM 1190 O O . TYR A 1 140 ? 5.841 -3.641 11.439 1.00 94.88 140 TYR A O 1
ATOM 1198 N N . TYR A 1 141 ? 5.739 -2.028 12.993 1.00 95.31 141 TYR A N 1
ATOM 1199 C CA . TYR A 1 141 ? 5.496 -0.938 12.061 1.00 95.31 141 TYR A CA 1
ATOM 1200 C C . TYR A 1 141 ? 6.336 0.292 12.418 1.00 95.31 141 TYR A C 1
ATOM 1202 O O . TYR A 1 141 ? 6.678 0.508 13.573 1.00 95.31 141 TYR A O 1
ATOM 1210 N N . GLY A 1 142 ? 6.671 1.124 11.432 1.00 93.88 142 GLY A N 1
ATOM 1211 C CA . GLY A 1 142 ? 7.370 2.391 11.662 1.00 93.88 142 GLY A CA 1
ATOM 1212 C C . GLY A 1 142 ? 8.851 2.363 11.288 1.00 93.88 142 GLY A C 1
ATOM 1213 O O . GLY A 1 142 ? 9.226 1.821 10.247 1.00 93.88 142 GLY A O 1
ATOM 1214 N N . GLY A 1 143 ? 9.670 3.049 12.086 1.00 90.94 143 GLY A N 1
ATOM 1215 C CA . GLY A 1 143 ? 11.109 3.230 11.867 1.00 90.94 143 GLY A CA 1
ATOM 1216 C C . GLY A 1 143 ? 11.501 4.539 11.171 1.00 90.94 143 GLY A C 1
ATOM 1217 O O . GLY A 1 143 ? 12.659 4.941 11.224 1.00 90.94 143 GLY A O 1
ATOM 1218 N N . ASN A 1 144 ? 10.566 5.224 10.501 1.00 90.12 144 ASN A N 1
ATOM 1219 C CA . ASN A 1 144 ? 10.796 6.557 9.930 1.00 90.12 144 ASN A CA 1
ATOM 1220 C C . ASN A 1 144 ? 9.489 7.306 9.606 1.00 90.12 144 ASN A C 1
ATOM 1222 O O . ASN A 1 144 ? 8.409 6.721 9.509 1.00 90.12 144 ASN A O 1
ATOM 1226 N N . ASN A 1 145 ? 9.613 8.610 9.340 1.00 89.62 145 ASN A N 1
ATOM 1227 C CA . ASN A 1 145 ? 8.491 9.495 9.005 1.00 89.62 145 ASN A CA 1
ATOM 1228 C C . ASN A 1 145 ? 7.744 9.087 7.725 1.00 89.62 145 ASN A C 1
ATOM 1230 O O . ASN A 1 145 ? 6.546 9.337 7.607 1.00 89.62 145 ASN A O 1
ATOM 1234 N N . LYS A 1 146 ? 8.418 8.445 6.758 1.00 90.31 146 LYS A N 1
ATOM 1235 C CA . LYS A 1 146 ? 7.774 7.991 5.515 1.00 90.31 146 LYS A CA 1
ATOM 1236 C C . LYS A 1 146 ? 6.763 6.877 5.795 1.00 90.31 146 LYS A C 1
ATOM 1238 O O . LYS A 1 146 ? 5.691 6.893 5.198 1.00 90.31 146 LYS A O 1
ATOM 1243 N N . LYS A 1 147 ? 7.077 5.960 6.715 1.00 91.44 147 LYS A N 1
ATOM 1244 C CA . LYS A 1 147 ? 6.162 4.901 7.165 1.00 91.44 147 LYS A CA 1
ATOM 1245 C C . LYS A 1 147 ? 4.957 5.488 7.894 1.00 91.44 147 LYS A C 1
ATOM 1247 O O . LYS A 1 147 ? 3.832 5.208 7.516 1.00 91.44 147 LYS A O 1
ATOM 1252 N N . TYR A 1 148 ? 5.157 6.398 8.842 1.00 93.56 148 TYR A N 1
ATOM 1253 C CA . TYR A 1 148 ? 4.023 7.046 9.514 1.00 93.56 148 TYR A CA 1
ATOM 1254 C C . TYR A 1 148 ? 3.154 7.889 8.571 1.00 93.56 148 TYR A C 1
ATOM 1256 O O . TYR A 1 148 ? 1.932 7.888 8.697 1.00 93.56 148 TYR A O 1
ATOM 1264 N N . LYS A 1 149 ? 3.752 8.539 7.566 1.00 91.69 149 LYS A N 1
ATOM 1265 C CA . LYS A 1 149 ? 2.991 9.199 6.498 1.00 91.69 149 LYS A CA 1
ATOM 1266 C C . LYS A 1 149 ? 2.167 8.205 5.676 1.00 91.69 149 LYS A C 1
ATOM 1268 O O . LYS A 1 149 ? 1.020 8.490 5.361 1.00 91.69 149 LYS A O 1
ATOM 1273 N N . GLU A 1 150 ? 2.733 7.043 5.354 1.00 92.12 150 GLU A N 1
ATOM 1274 C CA . GLU A 1 150 ? 2.007 5.951 4.701 1.00 92.12 150 GLU A CA 1
ATOM 1275 C C . GLU A 1 150 ? 0.801 5.492 5.533 1.00 92.12 150 GLU A C 1
ATOM 1277 O O . GLU A 1 150 ? -0.276 5.344 4.969 1.00 92.12 150 GLU A O 1
ATOM 1282 N N . LEU A 1 151 ? 0.932 5.350 6.856 1.00 94.62 151 LEU A N 1
ATOM 1283 C CA . LEU A 1 151 ? -0.196 5.020 7.735 1.00 94.62 151 LEU A CA 1
ATOM 1284 C C . LEU A 1 151 ? -1.309 6.080 7.693 1.00 94.62 151 LEU A C 1
ATOM 1286 O O . LEU A 1 151 ? -2.489 5.736 7.602 1.00 94.62 151 LEU A O 1
ATOM 1290 N N . ILE A 1 152 ? -0.955 7.369 7.740 1.00 93.50 152 ILE A N 1
ATOM 1291 C CA . ILE A 1 152 ? -1.934 8.467 7.638 1.00 93.50 152 ILE A CA 1
ATOM 1292 C C . ILE A 1 152 ? -2.680 8.389 6.304 1.00 93.50 152 ILE A C 1
ATOM 1294 O O . ILE A 1 152 ? -3.911 8.444 6.287 1.00 93.50 152 ILE A O 1
ATOM 1298 N N . ASP A 1 153 ? -1.939 8.217 5.209 1.00 92.06 153 ASP A N 1
ATOM 1299 C CA . ASP A 1 153 ? -2.507 8.154 3.866 1.00 92.06 153 ASP A CA 1
ATOM 1300 C C . ASP A 1 153 ? -3.436 6.931 3.714 1.00 92.06 153 ASP A C 1
ATOM 1302 O O . ASP A 1 153 ? -4.611 7.112 3.399 1.00 92.06 153 ASP A O 1
ATOM 1306 N N . ALA A 1 154 ? -2.963 5.713 4.028 1.00 93.56 154 ALA A N 1
ATOM 1307 C CA . ALA A 1 154 ? -3.760 4.475 3.942 1.00 93.56 154 ALA A CA 1
ATOM 1308 C C . ALA A 1 154 ? -5.009 4.510 4.821 1.00 93.56 154 ALA A C 1
ATOM 1310 O O . ALA A 1 154 ? -6.066 4.003 4.442 1.00 93.56 154 ALA A O 1
ATOM 1311 N N . SER A 1 155 ? -4.900 5.097 6.012 1.00 93.62 155 SER A N 1
ATOM 1312 C CA . SER A 1 155 ? -6.040 5.195 6.919 1.00 93.62 155 SER A CA 1
ATOM 1313 C C . SER A 1 155 ? -7.074 6.219 6.441 1.00 93.62 155 SER A C 1
ATOM 1315 O O . SER A 1 155 ? -8.162 6.283 7.005 1.00 93.62 155 SER A O 1
ATOM 1317 N N . HIS A 1 156 ? -6.799 7.026 5.406 1.00 90.44 156 HIS A N 1
ATOM 1318 C CA . HIS A 1 156 ? -7.681 8.121 4.978 1.00 90.44 156 HIS A CA 1
ATOM 1319 C C . HIS A 1 156 ? -8.130 8.992 6.159 1.00 90.44 156 HIS A C 1
ATOM 1321 O O . HIS A 1 156 ? -9.313 9.340 6.325 1.00 90.44 156 HIS A O 1
ATOM 1327 N N . SER A 1 157 ? -7.159 9.281 7.016 1.00 82.75 157 SER A N 1
ATOM 1328 C CA . SER A 1 157 ? -7.320 10.088 8.210 1.00 82.75 157 SER A CA 1
ATOM 1329 C C . SER A 1 157 ? -6.847 11.502 7.914 1.00 82.75 157 SER A C 1
ATOM 1331 O O . SER A 1 157 ? -5.785 11.694 7.334 1.00 82.75 157 SER A O 1
ATOM 1333 N N . SER A 1 158 ? -7.582 12.516 8.362 1.00 84.56 158 SER A N 1
ATOM 1334 C CA . SER A 1 158 ? -7.131 13.915 8.304 1.00 84.56 158 SER A CA 1
ATOM 1335 C C . SER A 1 158 ? -6.163 14.258 9.448 1.00 84.56 158 SER A C 1
ATOM 1337 O O . SER A 1 158 ? -6.151 15.386 9.944 1.00 84.56 158 SER A O 1
ATOM 1339 N N . LEU A 1 159 ? -5.405 13.269 9.932 1.00 89.50 159 LEU A N 1
ATOM 1340 C CA . LEU A 1 159 ? -4.482 13.428 11.050 1.00 89.50 159 LEU A CA 1
ATOM 1341 C C . LEU A 1 159 ? -3.199 14.114 10.584 1.00 89.50 159 LEU A C 1
ATOM 1343 O O . LEU A 1 159 ? -2.651 13.809 9.526 1.00 89.50 159 LEU A O 1
ATOM 1347 N N . THR A 1 160 ? -2.691 15.016 11.417 1.00 91.25 160 THR A N 1
ATOM 1348 C CA . THR A 1 160 ? -1.314 15.501 11.301 1.00 91.25 160 THR A CA 1
ATOM 1349 C C . THR A 1 160 ? -0.361 14.477 11.916 1.00 91.25 160 THR A C 1
ATOM 1351 O O . THR A 1 160 ? -0.782 13.638 12.714 1.00 91.25 160 THR A O 1
ATOM 1354 N N . ALA A 1 161 ? 0.934 14.564 11.597 1.00 89.75 161 ALA A N 1
ATOM 1355 C CA . ALA A 1 161 ? 1.947 13.698 12.207 1.00 89.75 161 ALA A CA 1
ATOM 1356 C C . ALA A 1 161 ? 1.901 13.760 13.747 1.00 89.75 161 ALA A C 1
ATOM 1358 O O . ALA A 1 161 ? 1.850 12.724 14.399 1.00 89.75 161 ALA A O 1
ATOM 1359 N N . ASN A 1 162 ? 1.796 14.960 14.329 1.00 91.50 162 ASN A N 1
ATOM 1360 C CA . ASN A 1 162 ? 1.716 15.131 15.785 1.00 91.50 162 ASN A CA 1
ATOM 1361 C C . ASN A 1 162 ? 0.488 14.434 16.386 1.00 91.50 162 ASN A C 1
ATOM 1363 O O . ASN A 1 162 ? 0.615 13.726 17.380 1.00 91.50 162 ASN A O 1
ATOM 1367 N N . LYS A 1 163 ? -0.688 14.575 15.758 1.00 94.44 163 LYS A N 1
ATOM 1368 C CA . LYS A 1 163 ? -1.908 13.897 16.222 1.00 94.44 163 LYS A CA 1
ATOM 1369 C C . LYS A 1 163 ? -1.802 12.381 16.082 1.00 94.44 163 LYS A C 1
ATOM 1371 O O . LYS A 1 163 ? -2.299 11.663 16.942 1.00 94.44 163 LYS A O 1
ATOM 1376 N N . LEU A 1 164 ? -1.146 11.882 15.032 1.00 94.62 164 LEU A N 1
ATOM 1377 C CA . LEU A 1 164 ? -0.861 10.454 14.906 1.00 94.62 164 LEU A CA 1
ATOM 1378 C C . LEU A 1 164 ? 0.013 9.967 16.067 1.00 94.62 164 LEU A C 1
ATOM 1380 O O . LEU A 1 164 ? -0.314 8.955 16.674 1.00 94.62 164 LEU A O 1
ATOM 1384 N N . HIS A 1 165 ? 1.089 10.685 16.397 1.00 93.12 165 HIS A N 1
ATOM 1385 C CA . HIS A 1 165 ? 1.963 10.320 17.513 1.00 93.12 165 HIS A CA 1
ATOM 1386 C C . HIS A 1 165 ? 1.232 10.348 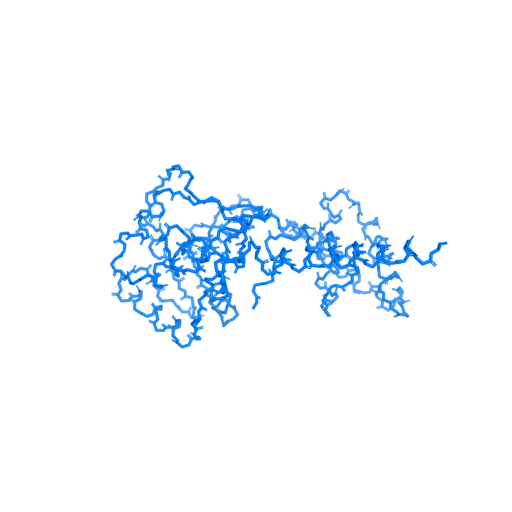18.862 1.00 93.12 165 HIS A C 1
ATOM 1388 O O . HIS A 1 165 ? 1.427 9.436 19.657 1.00 93.12 165 HIS A O 1
ATOM 1394 N N . GLN A 1 166 ? 0.337 11.318 19.085 1.00 94.88 166 GLN A N 1
ATOM 1395 C CA . GLN A 1 166 ? -0.550 11.331 20.257 1.00 94.88 166 GLN A CA 1
ATOM 1396 C C . GLN A 1 166 ? -1.450 10.089 20.300 1.00 94.88 166 GLN A C 1
ATOM 1398 O O . GLN A 1 166 ? -1.470 9.392 21.306 1.00 94.88 166 GLN A O 1
ATOM 1403 N N . ASN A 1 167 ? -2.108 9.749 19.184 1.00 96.31 167 ASN A N 1
ATOM 1404 C CA . ASN A 1 167 ? -2.942 8.545 19.099 1.00 96.31 167 ASN A CA 1
ATOM 1405 C C . ASN A 1 167 ? -2.127 7.274 19.381 1.00 96.31 167 ASN A C 1
ATOM 1407 O O . ASN A 1 167 ? -2.602 6.405 20.095 1.00 96.31 167 ASN A O 1
ATOM 1411 N N . ILE A 1 168 ? -0.905 7.163 18.851 1.00 96.38 168 ILE A N 1
ATOM 1412 C CA . ILE A 1 168 ? -0.011 6.029 19.132 1.00 96.38 168 ILE A CA 1
ATOM 1413 C C . ILE A 1 168 ? 0.363 5.978 20.618 1.00 96.38 168 ILE A C 1
ATOM 1415 O O . ILE A 1 168 ? 0.381 4.893 21.186 1.00 96.38 168 ILE A O 1
ATOM 1419 N N . GLY A 1 169 ? 0.634 7.125 21.247 1.00 96.69 169 GLY A N 1
ATOM 1420 C CA . GLY A 1 169 ? 0.901 7.206 22.684 1.00 96.69 169 GLY A CA 1
ATOM 1421 C C . GLY A 1 169 ? -0.282 6.721 23.522 1.00 96.69 169 GLY A C 1
ATOM 1422 O O . GLY A 1 169 ? -0.105 5.886 24.400 1.00 96.69 169 GLY A O 1
ATOM 1423 N N . GLU A 1 170 ? -1.497 7.164 23.197 1.00 97.50 170 GLU A N 1
ATOM 1424 C CA . GLU A 1 170 ? -2.726 6.700 23.856 1.00 97.50 170 GLU A CA 1
ATOM 1425 C C . GLU A 1 170 ? -2.954 5.194 23.648 1.00 97.50 170 GLU A C 1
ATOM 1427 O O . GLU A 1 170 ? -3.272 4.478 24.595 1.00 97.50 170 GLU A O 1
ATOM 1432 N N . LEU A 1 171 ? -2.730 4.682 22.434 1.00 98.00 171 LEU A N 1
ATOM 1433 C CA . LEU A 1 171 ? -2.793 3.242 22.161 1.00 98.00 171 LEU A CA 1
ATOM 1434 C C . LEU A 1 171 ? -1.752 2.463 22.979 1.00 98.00 171 LEU A C 1
ATOM 1436 O O . LEU A 1 171 ? -2.040 1.352 23.422 1.00 98.00 171 LEU A O 1
ATOM 1440 N N . ALA A 1 172 ? -0.570 3.042 23.199 1.00 97.56 172 ALA A N 1
ATOM 1441 C CA . ALA A 1 172 ? 0.480 2.430 24.003 1.00 97.56 172 ALA A CA 1
ATOM 1442 C C . ALA A 1 172 ? 0.135 2.387 25.495 1.00 97.56 172 ALA A C 1
ATOM 1444 O O . ALA A 1 172 ? 0.388 1.379 26.137 1.00 97.56 172 ALA A O 1
ATOM 1445 N N . THR A 1 173 ? -0.523 3.419 26.037 1.00 97.50 173 THR A N 1
ATOM 1446 C CA . THR A 1 173 ? -1.022 3.396 27.431 1.00 97.50 173 THR A CA 1
ATOM 1447 C C . THR A 1 173 ? -2.096 2.336 27.694 1.00 97.50 173 THR A C 1
ATOM 1449 O O . THR A 1 173 ? -2.415 2.072 28.847 1.00 97.50 173 THR A O 1
ATOM 1452 N N . LYS A 1 174 ? -2.662 1.746 26.634 1.00 97.25 174 LYS A N 1
ATOM 1453 C CA . LYS A 1 174 ? -3.678 0.686 26.687 1.00 97.25 174 LYS A CA 1
ATOM 1454 C C . LYS A 1 174 ? -3.133 -0.678 26.244 1.00 97.25 174 LYS A C 1
ATOM 1456 O O . LYS A 1 174 ? -3.925 -1.564 25.943 1.00 97.25 174 LYS A O 1
ATOM 1461 N N . ASP A 1 175 ? -1.813 -0.814 26.100 1.00 96.56 175 ASP A N 1
ATOM 1462 C CA . ASP A 1 175 ? -1.120 -2.030 25.640 1.00 96.56 175 ASP A CA 1
ATOM 1463 C C . ASP A 1 175 ? -1.568 -2.560 24.261 1.00 96.56 175 ASP A C 1
ATOM 1465 O O . ASP A 1 175 ? -1.253 -3.683 23.863 1.00 96.56 175 ASP A O 1
ATOM 1469 N N . ILE A 1 176 ? -2.262 -1.735 23.469 1.00 97.88 176 ILE A N 1
ATOM 1470 C CA . ILE A 1 176 ? -2.703 -2.084 22.108 1.00 97.88 176 ILE A CA 1
ATOM 1471 C C . ILE A 1 176 ? -1.494 -2.101 21.166 1.00 97.88 176 ILE A C 1
ATOM 1473 O O . ILE A 1 176 ? -1.388 -2.931 20.258 1.00 97.88 176 ILE A O 1
ATOM 1477 N N . VAL A 1 177 ? -0.557 -1.183 21.387 1.00 97.62 177 VAL A N 1
ATOM 1478 C CA . VAL A 1 177 ? 0.738 -1.141 20.709 1.00 97.62 177 VAL A CA 1
ATOM 1479 C C . VAL A 1 177 ? 1.834 -0.930 21.736 1.00 97.62 177 VAL A C 1
ATOM 1481 O O . VAL A 1 177 ? 1.589 -0.418 22.818 1.00 97.62 177 VAL A O 1
ATOM 1484 N N . GLU A 1 178 ? 3.067 -1.251 21.377 1.00 97.06 178 GLU A N 1
ATOM 1485 C CA . GLU A 1 178 ? 4.214 -0.993 22.240 1.00 97.06 178 GLU A CA 1
ATOM 1486 C C . GLU A 1 178 ? 5.248 -0.161 21.493 1.00 97.06 178 GLU A C 1
ATOM 1488 O O . GLU A 1 178 ? 5.691 -0.531 20.403 1.00 97.06 178 GLU A O 1
ATOM 1493 N N . ILE A 1 179 ? 5.645 0.974 22.067 1.00 95.81 179 ILE A N 1
ATOM 1494 C CA . ILE A 1 179 ? 6.663 1.836 21.467 1.00 95.81 179 ILE A CA 1
ATOM 1495 C C . ILE A 1 179 ? 8.035 1.189 21.663 1.00 95.81 179 ILE A C 1
ATOM 1497 O O . ILE A 1 179 ? 8.445 0.859 22.773 1.00 95.81 179 ILE A O 1
ATOM 1501 N N . ARG A 1 180 ? 8.761 1.016 20.560 1.00 94.62 180 ARG A N 1
ATOM 1502 C CA . ARG A 1 180 ? 10.112 0.459 20.513 1.00 94.62 180 ARG A CA 1
ATOM 1503 C C . ARG A 1 180 ? 11.116 1.506 20.043 1.00 94.62 180 ARG A C 1
ATOM 1505 O O . ARG A 1 180 ? 10.782 2.586 19.549 1.00 94.62 180 ARG A O 1
ATOM 1512 N N . ASN A 1 181 ? 12.389 1.154 20.175 1.00 89.38 181 ASN A N 1
ATOM 1513 C CA . ASN A 1 181 ? 13.502 2.011 19.787 1.00 89.38 181 ASN A CA 1
ATOM 1514 C C . ASN A 1 181 ? 13.431 2.413 18.307 1.00 89.38 181 ASN A C 1
ATOM 1516 O O . ASN A 1 181 ? 12.881 1.703 17.464 1.00 89.38 181 ASN A O 1
ATOM 1520 N N . LYS A 1 182 ? 14.041 3.560 17.982 1.00 88.88 182 LYS A N 1
ATOM 1521 C CA . LYS A 1 182 ? 14.148 4.088 16.608 1.00 88.88 182 LYS A CA 1
ATOM 1522 C C . LYS A 1 182 ? 12.787 4.327 15.930 1.00 88.88 182 LYS A C 1
ATOM 1524 O O . LYS A 1 182 ? 12.686 4.283 14.707 1.00 88.88 182 LYS A O 1
ATOM 1529 N N . GLY A 1 183 ? 11.743 4.594 16.717 1.00 89.38 183 GLY A N 1
ATOM 1530 C CA . GLY A 1 183 ? 10.414 4.932 16.208 1.00 89.38 183 GLY A CA 1
ATOM 1531 C C . GLY A 1 183 ? 9.661 3.749 15.601 1.00 89.38 183 GLY A C 1
ATOM 1532 O O . GLY A 1 183 ? 8.783 3.961 14.761 1.00 89.38 183 GLY A O 1
ATOM 1533 N N . PHE A 1 184 ? 10.008 2.518 15.973 1.00 95.25 184 PHE A N 1
ATOM 1534 C CA . PHE A 1 184 ? 9.182 1.347 15.693 1.00 95.25 184 PHE A CA 1
ATOM 1535 C C . PHE A 1 184 ? 8.077 1.200 16.741 1.00 95.25 184 PHE A C 1
ATOM 1537 O O . PHE A 1 184 ? 8.240 1.611 17.885 1.00 95.25 184 PHE A O 1
ATOM 1544 N N . ILE A 1 185 ? 6.969 0.583 16.349 1.00 97.12 185 ILE A N 1
ATOM 1545 C CA . ILE A 1 185 ? 5.916 0.116 17.249 1.00 97.12 185 ILE A CA 1
ATOM 1546 C C . ILE A 1 185 ? 5.692 -1.378 17.026 1.00 97.12 185 ILE A C 1
ATOM 1548 O O . ILE A 1 185 ? 5.667 -1.828 15.878 1.00 97.12 185 ILE A O 1
ATOM 1552 N N . LYS A 1 186 ? 5.544 -2.145 18.108 1.00 97.38 186 LYS A N 1
ATOM 1553 C CA . LYS A 1 186 ? 5.027 -3.518 18.068 1.00 97.38 186 LYS A CA 1
ATOM 1554 C C . LYS A 1 186 ? 3.503 -3.455 18.067 1.00 97.38 186 LYS A C 1
ATOM 1556 O O . LYS A 1 186 ? 2.915 -2.687 18.826 1.00 97.38 186 LYS A O 1
ATOM 1561 N N . LEU A 1 187 ? 2.866 -4.233 17.201 1.00 97.56 187 LEU A N 1
ATOM 1562 C CA . LEU A 1 187 ? 1.412 -4.291 17.062 1.00 97.56 187 LEU A CA 1
ATOM 1563 C C . LEU A 1 187 ? 0.837 -5.358 18.001 1.00 97.56 187 LEU A C 1
ATOM 1565 O O . LEU A 1 187 ? 0.368 -6.400 17.551 1.00 97.56 187 LEU A O 1
ATOM 1569 N N . SER A 1 188 ? 0.921 -5.108 19.310 1.00 97.50 188 SER A N 1
ATOM 1570 C CA . SER A 1 188 ? 0.574 -6.071 20.365 1.00 97.50 188 SER A CA 1
ATOM 1571 C C . SER A 1 188 ? -0.850 -6.621 20.242 1.00 97.50 188 SER A C 1
ATOM 1573 O O . SER A 1 188 ? -1.069 -7.812 20.440 1.00 97.50 188 SER A O 1
ATOM 1575 N N . PHE A 1 189 ? -1.800 -5.786 19.819 1.00 97.31 189 PHE A N 1
ATOM 1576 C CA . PHE A 1 189 ? -3.201 -6.169 19.648 1.00 97.31 189 PHE A CA 1
ATOM 1577 C C . PHE A 1 189 ? -3.417 -7.342 18.676 1.00 97.31 189 PHE A C 1
ATOM 1579 O O . PHE A 1 189 ? -4.385 -8.077 18.832 1.00 97.31 189 PHE A O 1
ATOM 1586 N N . ILE A 1 190 ? -2.524 -7.551 17.697 1.00 96.69 190 ILE A N 1
ATOM 1587 C CA . ILE A 1 190 ? -2.662 -8.638 16.712 1.00 96.69 190 ILE A CA 1
ATOM 1588 C C . ILE A 1 190 ? -2.601 -10.011 17.394 1.00 96.69 190 ILE A C 1
ATOM 1590 O O . ILE A 1 190 ? -3.303 -10.927 16.981 1.00 96.69 190 ILE A O 1
ATOM 1594 N N . TYR A 1 191 ? -1.817 -10.148 18.467 1.00 95.19 191 TYR A N 1
ATOM 1595 C CA . TYR A 1 191 ? -1.661 -11.415 19.188 1.00 95.19 191 TYR A CA 1
ATOM 1596 C C . TYR A 1 191 ? -2.884 -11.795 20.033 1.00 95.19 191 TYR A C 1
ATOM 1598 O O . TYR A 1 191 ? -2.983 -12.936 20.469 1.00 95.19 191 TYR A O 1
ATOM 1606 N N . GLY A 1 192 ? -3.809 -10.857 20.264 1.00 94.56 192 GLY A N 1
ATOM 1607 C CA . GLY A 1 192 ? -5.083 -11.127 20.934 1.00 94.56 192 GLY A CA 1
ATOM 1608 C C . GLY A 1 192 ? -6.193 -11.598 19.989 1.00 94.56 192 GLY A C 1
ATOM 1609 O O . GLY A 1 192 ? -7.284 -11.920 20.453 1.00 94.56 192 GLY A O 1
ATOM 1610 N N . ILE A 1 193 ? -5.948 -11.618 18.676 1.00 96.19 193 ILE A N 1
ATOM 1611 C CA . ILE A 1 193 ? -6.950 -12.001 17.681 1.00 96.19 193 ILE A CA 1
ATOM 1612 C C . ILE A 1 193 ? -7.007 -13.526 17.576 1.00 96.19 193 ILE A C 1
ATOM 1614 O O . ILE A 1 193 ? -6.005 -14.181 17.289 1.00 96.19 193 ILE A O 1
ATOM 1618 N N . GLU A 1 194 ? -8.201 -14.090 17.749 1.00 94.44 194 GLU A N 1
ATOM 1619 C CA . GLU A 1 194 ? -8.437 -15.516 17.527 1.00 94.44 194 GLU A CA 1
ATOM 1620 C C . GLU A 1 194 ? -8.200 -15.888 16.053 1.00 94.44 194 GLU A C 1
ATOM 1622 O O . GLU A 1 194 ? -8.796 -15.268 15.161 1.00 94.44 194 GLU A O 1
ATOM 1627 N N . PRO A 1 195 ? -7.372 -16.910 15.765 1.00 90.88 195 PRO A N 1
ATOM 1628 C CA . PRO A 1 195 ? -7.114 -17.328 14.396 1.00 90.88 195 PRO A CA 1
ATOM 1629 C C . PRO A 1 195 ? -8.380 -17.893 13.738 1.00 90.88 195 PRO A C 1
ATOM 1631 O O . PRO A 1 195 ? -9.223 -18.511 14.385 1.00 90.88 195 PRO A O 1
ATOM 1634 N N . GLY A 1 196 ? -8.486 -17.714 12.421 1.00 90.38 196 GLY A N 1
ATOM 1635 C CA . GLY A 1 196 ? -9.623 -18.182 11.627 1.00 90.38 196 GLY A CA 1
ATOM 1636 C C . GLY A 1 196 ? -10.776 -17.177 11.541 1.00 90.38 196 GLY A C 1
ATOM 1637 O O . GLY A 1 196 ? -10.589 -15.965 11.685 1.00 90.38 196 GLY A O 1
ATOM 1638 N N . GLY A 1 197 ? -11.966 -17.702 11.251 1.00 92.25 197 GLY A N 1
ATOM 1639 C CA . GLY A 1 197 ? -13.163 -16.925 10.930 1.00 92.25 197 GLY A CA 1
ATOM 1640 C C . GLY A 1 197 ? -13.389 -16.772 9.424 1.00 92.25 197 GLY A C 1
ATOM 1641 O O . GLY A 1 197 ? -12.468 -16.903 8.618 1.00 92.25 197 GLY A O 1
ATOM 1642 N N . GLU A 1 198 ? -14.638 -16.504 9.053 1.00 96.12 198 GLU A N 1
ATOM 1643 C CA . GLU A 1 198 ? -15.022 -16.243 7.665 1.00 96.12 198 GLU A CA 1
ATOM 1644 C C . GLU A 1 198 ? -14.536 -14.865 7.207 1.00 96.12 198 GLU A C 1
ATOM 1646 O O . GLU A 1 198 ? -14.375 -13.942 8.013 1.00 96.12 198 GLU A O 1
ATOM 1651 N N . THR A 1 199 ? -14.293 -14.723 5.903 1.00 97.06 199 THR A N 1
ATOM 1652 C CA . THR A 1 199 ? -13.907 -13.445 5.299 1.00 97.06 199 THR A CA 1
ATOM 1653 C C . THR A 1 199 ? -15.076 -12.461 5.354 1.00 97.06 199 THR A C 1
ATOM 1655 O O . THR A 1 199 ? -16.070 -12.627 4.653 1.00 97.06 199 THR A O 1
ATOM 1658 N N . ALA A 1 200 ? -14.900 -11.391 6.125 1.00 96.19 200 ALA A N 1
ATOM 1659 C CA . ALA A 1 200 ? -15.855 -10.304 6.309 1.00 96.19 200 ALA A CA 1
ATOM 1660 C C . ALA A 1 200 ? -15.675 -9.175 5.283 1.00 96.19 200 ALA A C 1
ATOM 1662 O O . ALA A 1 200 ? -16.631 -8.622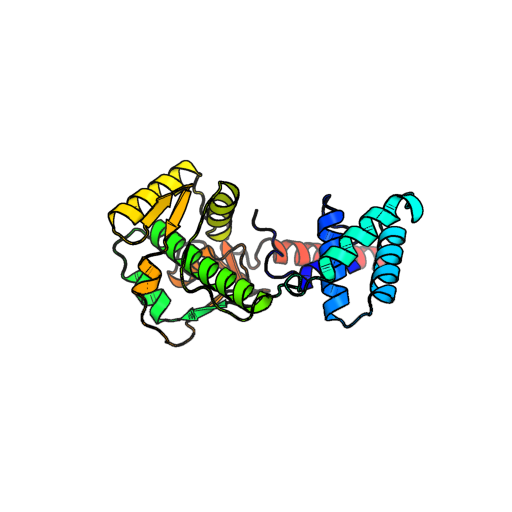 4.739 1.00 96.19 200 ALA A O 1
ATOM 1663 N N . ILE A 1 201 ? -14.418 -8.796 5.015 1.00 96.31 201 ILE A N 1
ATOM 1664 C CA . ILE A 1 201 ? -14.075 -7.683 4.122 1.00 96.31 201 ILE A CA 1
ATOM 1665 C C . ILE A 1 201 ? -12.929 -8.091 3.202 1.00 96.31 201 ILE A C 1
ATOM 1667 O O . ILE A 1 201 ? -11.901 -8.583 3.659 1.00 96.31 201 ILE A O 1
ATOM 1671 N N . LYS A 1 202 ? -13.067 -7.788 1.907 1.00 95.69 202 LYS A N 1
ATOM 1672 C CA . LYS A 1 202 ? -11.996 -7.924 0.912 1.00 95.69 202 LYS A CA 1
ATOM 1673 C C . LYS A 1 202 ? -11.388 -6.569 0.566 1.00 95.69 202 LYS A C 1
ATOM 1675 O O . LYS A 1 202 ? -12.029 -5.735 -0.077 1.00 95.69 202 LYS A O 1
ATOM 1680 N N . ILE A 1 203 ? -10.138 -6.343 0.962 1.00 95.19 203 ILE A N 1
ATOM 1681 C CA . ILE A 1 203 ? -9.411 -5.100 0.689 1.00 95.19 203 ILE A CA 1
ATOM 1682 C C . ILE A 1 203 ? -8.731 -5.189 -0.672 1.00 95.19 203 ILE A C 1
ATOM 1684 O O . ILE A 1 203 ? -7.746 -5.901 -0.823 1.00 95.19 203 ILE A O 1
ATOM 1688 N N . ARG A 1 204 ? -9.212 -4.414 -1.648 1.00 92.06 204 ARG A N 1
ATOM 1689 C CA . ARG A 1 204 ? -8.668 -4.380 -3.026 1.00 92.06 204 ARG A CA 1
ATOM 1690 C C . ARG A 1 204 ? -7.868 -3.120 -3.353 1.00 92.06 204 ARG A C 1
ATOM 1692 O O . ARG A 1 204 ? -7.231 -3.027 -4.400 1.00 92.06 204 ARG A O 1
ATOM 1699 N N . SER A 1 205 ? -7.938 -2.119 -2.474 1.00 90.88 205 SER A N 1
ATOM 1700 C CA . SER A 1 205 ? -7.291 -0.818 -2.654 1.00 90.88 205 SER A CA 1
ATOM 1701 C C . SER A 1 205 ? -6.534 -0.445 -1.389 1.00 90.88 205 SER A C 1
ATOM 1703 O O . SER A 1 205 ? -7.134 -0.155 -0.355 1.00 90.88 205 SER A O 1
ATOM 1705 N N . PHE A 1 206 ? -5.206 -0.471 -1.470 1.00 91.56 206 PHE A N 1
ATOM 1706 C CA . PHE A 1 206 ? -4.329 -0.308 -0.304 1.00 91.56 206 PHE A CA 1
ATOM 1707 C C . PHE A 1 206 ? -3.987 1.152 0.013 1.00 91.56 206 PHE A C 1
ATOM 1709 O O . PHE A 1 206 ? -3.367 1.446 1.030 1.00 91.56 206 PHE A O 1
ATOM 1716 N N . ASP A 1 207 ? -4.402 2.078 -0.846 1.00 88.50 207 ASP A N 1
ATOM 1717 C CA . ASP A 1 207 ? -4.368 3.516 -0.590 1.00 88.50 207 ASP A CA 1
ATOM 1718 C C . ASP A 1 207 ? -5.537 3.980 0.288 1.00 88.50 207 ASP A C 1
ATOM 1720 O O . ASP A 1 207 ? -5.422 5.012 0.935 1.00 88.50 207 ASP A O 1
ATOM 1724 N N . SER A 1 208 ? -6.624 3.201 0.342 1.00 89.50 208 SER A N 1
ATOM 1725 C CA . SER A 1 208 ? -7.906 3.548 0.965 1.00 89.50 208 SER A CA 1
ATOM 1726 C C . SER A 1 208 ? -8.368 2.571 2.040 1.00 89.50 208 SER A C 1
ATOM 1728 O O . SER A 1 208 ? -9.556 2.503 2.357 1.00 89.50 208 SER A O 1
ATOM 1730 N N . ILE A 1 209 ? -7.415 1.867 2.654 1.00 95.81 209 ILE A N 1
ATOM 1731 C CA . ILE A 1 209 ? -7.638 0.833 3.672 1.00 95.81 209 ILE A CA 1
ATOM 1732 C C . ILE A 1 209 ? -8.615 1.306 4.750 1.00 95.81 209 ILE A C 1
ATOM 1734 O O . ILE A 1 209 ? -9.635 0.666 4.986 1.00 95.81 209 ILE A O 1
ATOM 1738 N N . GLY A 1 210 ? -8.361 2.460 5.367 1.00 96.25 210 GLY A N 1
ATOM 1739 C CA . GLY A 1 210 ? -9.202 2.940 6.461 1.00 96.25 210 GLY A CA 1
ATOM 1740 C C . GLY A 1 210 ? -10.653 3.225 6.051 1.00 96.25 210 GLY A C 1
ATOM 1741 O O . GLY A 1 210 ? -11.537 3.191 6.902 1.00 96.25 210 GLY A O 1
ATOM 1742 N N . LEU A 1 211 ? -10.937 3.478 4.767 1.00 96.25 211 LEU A N 1
ATOM 1743 C CA . LEU A 1 211 ? -12.314 3.678 4.304 1.00 96.25 211 LEU A CA 1
ATOM 1744 C C . LEU A 1 211 ? -13.126 2.381 4.257 1.00 96.25 211 LEU A C 1
ATOM 1746 O O . LEU A 1 211 ? -14.349 2.460 4.309 1.00 96.25 211 LEU A O 1
ATOM 1750 N N . TYR A 1 212 ? -12.482 1.214 4.186 1.00 97.50 212 TYR A N 1
ATOM 1751 C CA . TYR A 1 212 ? -13.181 -0.064 4.341 1.00 97.50 212 TYR A CA 1
ATOM 1752 C C . TYR A 1 212 ? -13.719 -0.222 5.762 1.00 97.50 212 TYR A C 1
ATOM 1754 O O . TYR A 1 212 ? -14.866 -0.622 5.929 1.00 97.50 212 TYR A O 1
ATOM 1762 N N . TYR A 1 213 ? -12.942 0.184 6.770 1.00 97.62 213 TYR A N 1
ATOM 1763 C CA . TYR A 1 213 ? -13.416 0.194 8.152 1.00 97.62 213 TYR A CA 1
ATOM 1764 C C . TYR A 1 213 ? -14.529 1.223 8.373 1.00 97.62 213 TYR A C 1
ATOM 1766 O O . TYR A 1 213 ? -15.555 0.897 8.955 1.00 97.62 213 TYR A O 1
ATOM 1774 N N . ASP A 1 214 ? -14.371 2.443 7.840 1.00 97.00 214 ASP A N 1
ATOM 1775 C CA . ASP A 1 214 ? -15.430 3.462 7.894 1.00 97.00 214 ASP A CA 1
ATOM 1776 C C . ASP A 1 214 ? -16.727 2.979 7.212 1.00 97.00 214 ASP A C 1
ATOM 1778 O O . ASP A 1 214 ? -17.813 3.322 7.665 1.00 97.00 214 ASP A O 1
ATOM 1782 N N . LEU A 1 215 ? -16.630 2.208 6.121 1.00 96.88 215 LEU A N 1
ATOM 1783 C CA . LEU A 1 215 ? -17.794 1.626 5.451 1.00 96.88 215 LEU A CA 1
ATOM 1784 C C . LEU A 1 215 ? -18.449 0.530 6.303 1.00 96.88 215 LEU A C 1
ATOM 1786 O O . LEU A 1 215 ? -19.671 0.506 6.401 1.00 96.88 215 LEU A O 1
ATOM 1790 N N . HIS A 1 216 ? -17.647 -0.343 6.917 1.00 96.25 216 HIS A N 1
ATOM 1791 C CA . HIS A 1 216 ? -18.125 -1.430 7.774 1.00 96.25 216 HIS A CA 1
ATOM 1792 C C . HIS A 1 216 ? -18.841 -0.921 9.032 1.00 96.25 216 HIS A C 1
ATOM 1794 O O . HIS A 1 216 ? -19.853 -1.487 9.421 1.00 96.25 216 HIS A O 1
ATOM 1800 N N . THR A 1 217 ? -18.369 0.172 9.642 1.00 95.75 217 THR A N 1
ATOM 1801 C CA . THR A 1 217 ? -19.012 0.778 10.824 1.00 95.75 217 THR A CA 1
ATOM 1802 C C . THR A 1 217 ? -19.999 1.901 10.480 1.00 95.75 217 THR A C 1
ATOM 1804 O O . THR A 1 217 ? -20.290 2.753 11.322 1.00 95.75 217 THR A O 1
ATOM 1807 N N . GLU A 1 218 ? -20.482 1.934 9.234 1.00 93.75 218 GLU A N 1
ATOM 1808 C CA . GLU A 1 218 ? -21.522 2.850 8.742 1.00 93.75 218 GLU A CA 1
ATOM 1809 C C . GLU A 1 218 ? -21.228 4.346 8.974 1.00 93.75 218 GLU A C 1
ATOM 1811 O O . GLU A 1 218 ? -22.117 5.173 9.210 1.00 93.75 218 GLU A O 1
ATOM 1816 N N . GLN A 1 219 ? -19.957 4.744 8.874 1.00 93.88 219 GLN A N 1
ATOM 1817 C CA . GLN A 1 219 ? -19.582 6.144 9.024 1.00 93.88 219 GLN A CA 1
ATOM 1818 C C . GLN A 1 219 ? -20.191 7.013 7.926 1.00 93.88 219 GLN A C 1
ATOM 1820 O O . GLN A 1 219 ? -20.199 6.696 6.731 1.00 93.88 219 GLN A O 1
ATOM 1825 N N . LYS A 1 220 ? -20.632 8.208 8.330 1.00 89.00 220 LYS A N 1
ATOM 1826 C CA . LYS A 1 220 ? -21.232 9.181 7.415 1.00 89.00 220 LYS A CA 1
ATOM 1827 C C . LYS A 1 220 ? -20.280 9.511 6.262 1.00 89.00 220 LYS A C 1
ATOM 1829 O O . LYS A 1 220 ? -19.072 9.680 6.433 1.00 89.00 220 LYS A O 1
ATOM 1834 N N . LYS A 1 221 ? -20.868 9.735 5.085 1.00 92.19 221 LYS A N 1
ATOM 1835 C CA . LYS A 1 221 ? -20.174 10.186 3.867 1.00 92.19 221 LYS A CA 1
ATOM 1836 C C . LYS A 1 221 ? -19.178 9.184 3.272 1.00 92.19 221 LYS A C 1
ATOM 1838 O O . LYS A 1 221 ? -18.323 9.605 2.492 1.00 92.19 221 LYS A O 1
ATOM 1843 N N . VAL A 1 222 ? -19.300 7.891 3.569 1.00 95.25 222 VAL A N 1
ATOM 1844 C CA . VAL A 1 222 ? -18.548 6.814 2.904 1.00 95.25 222 VAL A CA 1
ATOM 1845 C C . VAL A 1 222 ? -19.527 5.869 2.215 1.00 95.25 222 VAL A C 1
ATOM 1847 O O . VAL A 1 222 ? -20.593 5.588 2.748 1.00 95.25 222 VAL A O 1
ATOM 1850 N N . LYS A 1 223 ? -19.210 5.440 0.991 1.00 95.31 223 LYS A N 1
ATOM 1851 C CA . LYS A 1 223 ? -19.977 4.418 0.261 1.00 95.31 223 LYS A CA 1
ATOM 1852 C C . LYS A 1 223 ? -19.105 3.723 -0.788 1.00 95.31 223 LYS A C 1
ATOM 1854 O O . LYS A 1 223 ? -18.081 4.301 -1.175 1.00 95.31 223 LYS A O 1
ATOM 1859 N N . PRO A 1 224 ? -19.483 2.528 -1.272 1.00 95.62 224 PRO A N 1
ATOM 1860 C CA . PRO A 1 224 ? -18.751 1.860 -2.340 1.00 95.62 224 PRO A CA 1
ATOM 1861 C C . PRO A 1 224 ? -18.883 2.616 -3.668 1.00 95.62 224 PRO A C 1
ATOM 1863 O O . PRO A 1 224 ? -19.917 3.211 -3.990 1.00 95.62 224 PRO A O 1
ATOM 1866 N N . CYS A 1 225 ? -17.811 2.606 -4.457 1.00 94.81 225 CYS A N 1
ATOM 1867 C CA . CYS A 1 225 ? -17.837 3.076 -5.837 1.00 94.81 225 CYS A CA 1
ATOM 1868 C C . CYS A 1 225 ? -18.645 2.111 -6.710 1.00 94.81 225 CYS A C 1
ATOM 1870 O O . CYS A 1 225 ? -18.332 0.929 -6.753 1.00 94.81 225 CYS A O 1
ATOM 1872 N N . VAL A 1 226 ? -19.598 2.615 -7.501 1.00 95.38 226 VAL A N 1
ATOM 1873 C CA . VAL A 1 226 ? -20.413 1.764 -8.394 1.00 95.38 226 VAL A CA 1
ATOM 1874 C C . VAL A 1 226 ? -19.565 0.994 -9.421 1.00 95.38 226 VAL A C 1
ATOM 1876 O O . VAL A 1 226 ? -19.950 -0.090 -9.834 1.00 95.38 226 VAL A O 1
ATOM 1879 N N . ASN A 1 227 ? -18.414 1.541 -9.830 1.00 93.25 227 ASN A N 1
ATOM 1880 C CA . ASN A 1 227 ? -17.558 0.924 -10.847 1.00 93.25 227 ASN A CA 1
ATOM 1881 C C . ASN A 1 227 ? -16.537 -0.065 -10.261 1.00 93.25 227 ASN A C 1
ATOM 1883 O O . ASN A 1 227 ? -16.447 -1.195 -10.714 1.00 93.25 227 ASN A O 1
ATOM 1887 N N . CYS A 1 228 ? -15.749 0.359 -9.267 1.00 89.88 228 CYS A N 1
ATOM 1888 C CA . CYS A 1 228 ? -14.632 -0.442 -8.745 1.00 89.88 228 CYS A CA 1
ATOM 1889 C C . CYS A 1 228 ? -14.877 -1.031 -7.351 1.00 89.88 228 CYS A C 1
ATOM 1891 O O . CYS A 1 228 ? -13.981 -1.664 -6.807 1.00 89.88 228 CYS A O 1
ATOM 1893 N N . GLN A 1 229 ? -16.041 -0.773 -6.745 1.00 92.56 229 GLN A N 1
ATOM 1894 C CA . GLN A 1 229 ? -16.428 -1.172 -5.383 1.00 92.56 229 GLN A CA 1
ATOM 1895 C C . GLN A 1 229 ? -15.559 -0.617 -4.241 1.00 92.56 229 GLN A C 1
ATOM 1897 O O . GLN A 1 229 ? -15.994 -0.622 -3.095 1.00 92.56 229 GLN A O 1
ATOM 1902 N N . THR A 1 230 ? -14.398 -0.018 -4.531 1.00 93.00 230 THR A N 1
ATOM 1903 C CA . THR A 1 230 ? -13.561 0.654 -3.530 1.00 93.00 230 THR A CA 1
ATOM 1904 C C . THR A 1 230 ? -14.355 1.730 -2.774 1.00 93.00 230 THR A C 1
ATOM 1906 O O . THR A 1 230 ? -14.954 2.607 -3.418 1.00 93.00 230 THR A O 1
ATOM 1909 N N . PRO A 1 231 ? -14.342 1.716 -1.430 1.00 95.31 231 PRO A N 1
ATOM 1910 C CA . PRO A 1 231 ? -14.968 2.748 -0.617 1.00 95.31 231 PRO A CA 1
ATOM 1911 C C . PRO A 1 231 ? -14.349 4.121 -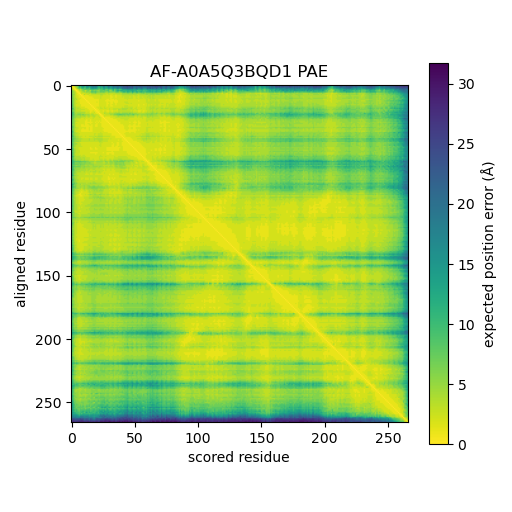0.881 1.00 95.31 231 PRO A C 1
ATOM 1913 O O . PRO A 1 231 ? -13.135 4.266 -1.019 1.00 95.31 231 PRO A O 1
ATOM 1916 N N . PHE A 1 232 ? -15.179 5.160 -0.932 1.00 94.75 232 PHE A N 1
ATOM 1917 C CA . PHE A 1 232 ? -14.702 6.531 -1.101 1.00 94.75 232 PHE A CA 1
ATOM 1918 C C . PHE A 1 232 ? -15.534 7.522 -0.288 1.00 94.75 232 PHE A C 1
ATOM 1920 O O . PHE A 1 232 ? -16.717 7.301 -0.017 1.00 94.75 232 PHE A O 1
ATOM 1927 N N . ARG A 1 233 ? -14.919 8.657 0.071 1.00 93.12 233 ARG A N 1
ATOM 1928 C CA . ARG A 1 233 ? -15.640 9.773 0.694 1.00 93.12 233 ARG A CA 1
ATOM 1929 C C . ARG A 1 233 ? -16.395 10.577 -0.359 1.00 93.12 233 ARG A C 1
ATOM 1931 O O . ARG A 1 233 ? -15.782 11.074 -1.306 1.00 93.12 233 ARG A O 1
ATOM 1938 N N . PHE A 1 234 ? -17.699 10.767 -0.179 1.00 92.44 234 PHE A N 1
ATOM 1939 C CA . PHE A 1 234 ? -18.515 11.565 -1.095 1.00 92.44 234 PHE A CA 1
ATOM 1940 C C . PHE A 1 234 ? -18.841 12.954 -0.532 1.00 92.44 234 PHE A C 1
ATOM 1942 O O . PHE A 1 234 ? -19.068 13.135 0.663 1.00 92.44 234 PHE A O 1
ATOM 1949 N N . LYS A 1 235 ? -18.891 13.957 -1.420 1.00 88.12 235 LYS A N 1
ATOM 1950 C CA . LYS A 1 235 ? -19.329 15.323 -1.076 1.00 88.12 235 LYS A CA 1
ATOM 1951 C C . LYS A 1 235 ? -20.844 15.494 -1.201 1.00 88.12 235 LYS A C 1
ATOM 1953 O O . LYS A 1 235 ? -21.440 16.233 -0.430 1.00 88.12 235 LYS A O 1
ATOM 1958 N N . SER A 1 236 ? -21.457 14.800 -2.160 1.00 89.06 236 SER A N 1
ATOM 1959 C CA . SER A 1 236 ? -22.897 14.812 -2.417 1.00 89.06 236 SER A CA 1
ATOM 1960 C C . SER A 1 236 ? -23.422 13.383 -2.477 1.00 89.06 236 SER A C 1
ATOM 1962 O O . SER A 1 236 ? -22.764 12.508 -3.043 1.00 89.06 236 SER A O 1
ATOM 1964 N N . ASN A 1 237 ? -24.636 13.152 -1.971 1.00 87.25 237 ASN A N 1
ATOM 1965 C CA . ASN A 1 237 ? -25.312 11.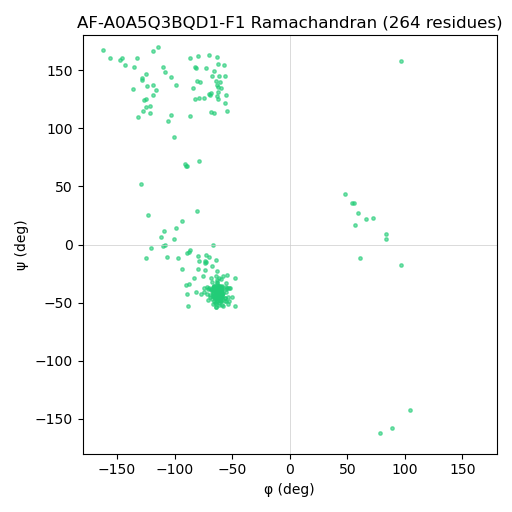854 -2.072 1.00 87.25 237 ASN A CA 1
ATOM 1966 C C . ASN A 1 237 ? -25.421 11.366 -3.530 1.00 87.25 237 ASN A C 1
ATOM 1968 O O . ASN A 1 237 ? -25.403 10.162 -3.780 1.00 87.25 237 ASN A O 1
ATOM 1972 N N . LYS A 1 238 ? -25.424 12.288 -4.507 1.00 90.62 238 LYS A N 1
ATOM 1973 C CA . LYS A 1 238 ? -25.469 11.983 -5.947 1.00 90.62 238 LYS A CA 1
ATOM 1974 C C . LYS A 1 238 ? -24.152 11.440 -6.520 1.00 90.62 238 LYS A C 1
ATOM 1976 O O . LYS A 1 238 ? -24.159 10.898 -7.622 1.00 90.62 238 LYS A O 1
ATOM 1981 N N . SER A 1 239 ? -23.017 11.578 -5.828 1.00 92.69 239 SER A N 1
ATOM 1982 C CA . SER A 1 239 ? -21.718 11.100 -6.325 1.00 92.69 239 SER A CA 1
ATOM 1983 C C . SER A 1 239 ? -21.716 9.575 -6.416 1.00 92.69 239 SER A C 1
ATOM 1985 O O . SER A 1 239 ? -21.791 8.925 -5.387 1.00 92.69 239 SER A O 1
ATOM 1987 N N . LYS A 1 240 ? -21.643 8.982 -7.610 1.00 93.19 240 LYS A N 1
ATOM 1988 C CA . LYS A 1 240 ? -21.699 7.512 -7.785 1.00 93.19 240 LYS A CA 1
ATOM 1989 C C . LYS A 1 240 ? -20.327 6.830 -7.827 1.00 93.19 240 LYS A C 1
ATOM 1991 O O . LYS A 1 240 ? -20.225 5.634 -7.579 1.00 93.19 240 LYS A O 1
ATOM 1996 N N . TYR A 1 241 ? -19.281 7.586 -8.144 1.00 94.88 241 TYR A N 1
ATOM 1997 C CA . TYR A 1 241 ? -17.959 7.049 -8.453 1.00 94.88 241 TYR A CA 1
ATOM 1998 C C . TYR A 1 241 ? -16.890 7.679 -7.564 1.00 94.88 241 TYR A C 1
ATOM 2000 O O . TYR A 1 241 ? -16.971 8.869 -7.247 1.00 94.88 241 TYR A O 1
ATOM 2008 N N . CYS A 1 242 ? -15.867 6.896 -7.219 1.00 92.12 242 CYS A N 1
ATOM 2009 C CA . CYS A 1 242 ? -14.648 7.419 -6.613 1.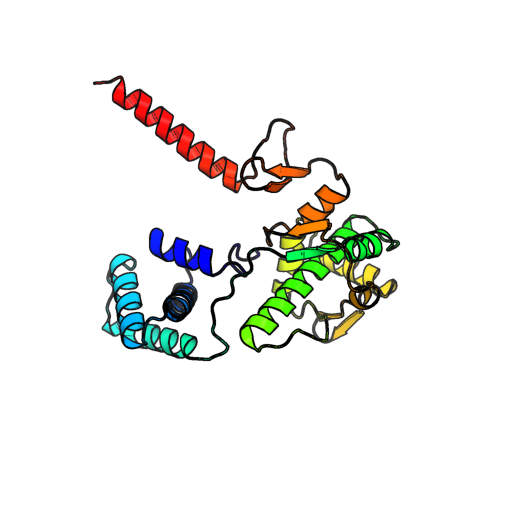00 92.12 242 CYS A CA 1
ATOM 2010 C C . CYS A 1 242 ? -13.922 8.375 -7.587 1.00 92.12 242 CYS A C 1
ATOM 2012 O O . CYS A 1 242 ? -14.177 8.328 -8.797 1.00 92.12 242 CYS A O 1
ATOM 2014 N N . PRO A 1 243 ? -13.010 9.242 -7.104 1.00 89.62 243 PRO A N 1
ATOM 2015 C CA . PRO A 1 243 ? -12.356 10.250 -7.944 1.00 89.62 243 PRO A CA 1
ATOM 2016 C C . PRO A 1 243 ? -11.652 9.688 -9.189 1.00 89.62 243 PRO A C 1
ATOM 2018 O O . PRO A 1 243 ? -11.721 10.295 -10.258 1.00 89.62 243 PRO A O 1
ATOM 2021 N N . SER A 1 244 ? -11.020 8.514 -9.078 1.00 88.56 244 SER A N 1
ATOM 2022 C CA . SER A 1 244 ? -10.345 7.857 -10.203 1.00 88.56 244 SER A CA 1
ATOM 2023 C C . SER A 1 244 ? -11.339 7.408 -11.278 1.00 88.56 244 SER A C 1
ATOM 2025 O O . SER A 1 244 ? -11.200 7.794 -12.437 1.00 88.56 244 SER A O 1
ATOM 2027 N N . CYS A 1 245 ? -12.390 6.676 -10.895 1.00 91.94 245 CYS A N 1
ATOM 2028 C CA . CYS A 1 245 ? -13.432 6.222 -11.820 1.00 91.94 245 CYS A CA 1
ATOM 2029 C C . CYS A 1 245 ? -14.205 7.399 -12.433 1.00 91.94 245 CYS A C 1
ATOM 2031 O O . CYS A 1 245 ? -14.484 7.403 -13.630 1.00 91.94 245 CYS A O 1
ATOM 2033 N N . ALA A 1 246 ? -14.510 8.430 -11.639 1.00 92.94 246 ALA A N 1
ATOM 2034 C CA . ALA A 1 246 ? -15.185 9.631 -12.123 1.00 92.94 246 ALA A CA 1
ATOM 2035 C C . ALA A 1 246 ? -14.380 10.336 -13.230 1.00 92.94 246 ALA A C 1
ATOM 2037 O O . ALA A 1 246 ? -14.963 10.774 -14.220 1.00 92.94 246 ALA A O 1
ATOM 2038 N N . SER A 1 247 ? -13.052 10.409 -13.083 1.00 91.44 247 SER A N 1
ATOM 2039 C CA . SER A 1 247 ? -12.153 11.005 -14.078 1.00 91.44 247 SER A CA 1
ATOM 2040 C C . SER A 1 247 ? -12.161 10.237 -15.405 1.00 91.44 247 SER A C 1
ATOM 2042 O O . SER A 1 247 ? -12.288 10.848 -16.467 1.00 91.44 247 SER A O 1
ATOM 2044 N N . VAL A 1 248 ? -12.095 8.901 -15.357 1.00 91.25 248 VAL A N 1
ATOM 2045 C CA . VAL A 1 248 ? -12.145 8.043 -16.557 1.00 91.25 248 VAL A CA 1
ATOM 2046 C C . VAL A 1 248 ? -13.475 8.219 -17.295 1.00 91.25 248 VAL A C 1
ATOM 2048 O O . VAL A 1 248 ? -13.488 8.596 -18.467 1.00 91.25 248 VAL A O 1
ATOM 2051 N N . ILE A 1 249 ? -14.594 8.083 -16.580 1.00 92.50 249 ILE A N 1
ATOM 2052 C CA . ILE A 1 249 ? -15.942 8.209 -17.151 1.00 92.50 249 ILE A CA 1
ATOM 2053 C C . ILE A 1 249 ? -16.173 9.614 -17.731 1.00 92.50 249 ILE A C 1
ATOM 2055 O O . ILE A 1 249 ? -16.805 9.775 -18.776 1.00 92.50 249 ILE A O 1
ATOM 2059 N N . ALA A 1 250 ? -15.663 10.663 -17.079 1.00 92.62 250 ALA A N 1
ATOM 2060 C CA . ALA A 1 250 ? -15.774 12.029 -17.589 1.00 92.62 250 ALA A CA 1
ATOM 2061 C C . ALA A 1 250 ? -15.016 12.217 -18.915 1.00 92.62 250 ALA A C 1
ATOM 2063 O O . ALA A 1 250 ? -15.533 12.867 -19.833 1.00 92.62 250 ALA A O 1
ATOM 2064 N N . LYS A 1 251 ? -13.822 11.624 -19.050 1.00 91.19 251 LYS A N 1
ATOM 2065 C CA . LYS A 1 251 ? -13.051 11.640 -20.304 1.00 91.19 251 LYS A CA 1
ATOM 2066 C C . LYS A 1 251 ? -13.791 10.906 -21.420 1.00 91.19 251 LYS A C 1
ATOM 2068 O O . LYS A 1 251 ? -13.888 11.436 -22.525 1.00 91.19 251 LYS A O 1
ATOM 2073 N N . GLU A 1 252 ? -14.361 9.738 -21.138 1.00 91.50 252 GLU A N 1
ATOM 2074 C CA . GLU A 1 252 ? -15.150 8.966 -22.107 1.00 91.50 252 GLU A CA 1
ATOM 2075 C C . GLU A 1 252 ? -16.381 9.732 -22.593 1.00 91.50 252 GLU A C 1
ATOM 2077 O O . GLU A 1 252 ? -16.579 9.886 -23.799 1.00 91.50 252 GLU A O 1
ATOM 2082 N N . LYS A 1 253 ? -17.159 10.312 -21.670 1.00 92.19 253 LYS A N 1
ATOM 2083 C CA . LYS A 1 253 ? -18.316 11.154 -22.014 1.00 92.19 253 LYS A CA 1
ATOM 2084 C C . LYS A 1 253 ? -17.918 12.360 -22.856 1.00 92.19 253 LYS A C 1
ATOM 2086 O O . LYS A 1 253 ? -18.616 12.713 -23.805 1.00 92.19 253 LYS A O 1
ATOM 2091 N N . THR A 1 254 ? -16.783 12.980 -22.538 1.00 92.44 254 THR A N 1
ATOM 2092 C CA . THR A 1 254 ? -16.259 14.109 -23.314 1.00 92.44 254 THR A CA 1
ATOM 2093 C C . THR A 1 254 ? -15.890 13.676 -24.730 1.00 92.44 254 THR A C 1
ATOM 2095 O O . THR A 1 254 ? -16.310 14.327 -25.684 1.00 92.44 254 THR A O 1
ATOM 2098 N N . ARG A 1 255 ? -15.183 12.548 -24.888 1.00 90.00 255 ARG A N 1
ATOM 2099 C CA . ARG A 1 255 ? -14.846 11.970 -26.201 1.00 90.00 255 ARG A CA 1
ATOM 2100 C C . ARG A 1 255 ? -16.102 11.641 -27.009 1.00 90.00 255 ARG A C 1
ATOM 2102 O O . ARG A 1 255 ? -16.167 11.994 -28.182 1.00 90.00 255 ARG A O 1
ATOM 2109 N N . ALA A 1 256 ? -17.109 11.028 -26.386 1.00 91.38 256 ALA A N 1
ATOM 2110 C CA . ALA A 1 256 ? -18.381 10.705 -27.033 1.00 91.38 256 ALA A CA 1
ATOM 2111 C C . ALA A 1 256 ? -19.120 11.966 -27.509 1.00 91.38 256 ALA A C 1
ATOM 2113 O O . ALA A 1 256 ? -19.576 12.025 -28.649 1.00 91.38 256 ALA A O 1
ATOM 2114 N N . ARG A 1 257 ? -19.169 13.011 -26.672 1.00 91.31 257 ARG A N 1
ATOM 2115 C CA . ARG A 1 257 ? -19.755 14.307 -27.035 1.00 91.31 257 ARG A CA 1
ATOM 2116 C C . ARG A 1 257 ? -19.029 14.942 -28.222 1.00 91.31 257 ARG A C 1
ATOM 2118 O O . ARG A 1 257 ? -19.682 15.352 -29.172 1.00 91.31 257 ARG A O 1
ATOM 2125 N N . VAL A 1 258 ? -17.694 14.986 -28.196 1.00 91.19 258 VAL A N 1
ATOM 2126 C CA . VAL A 1 258 ? -16.884 15.545 -29.295 1.00 91.19 258 VAL A CA 1
ATOM 2127 C C . VAL A 1 258 ? -17.091 14.766 -30.596 1.00 91.19 258 VAL A C 1
ATOM 2129 O O . VAL A 1 258 ? -17.266 15.388 -31.640 1.00 91.19 258 VAL A O 1
ATOM 2132 N N . ARG A 1 259 ? -17.131 13.426 -30.546 1.00 88.38 259 ARG A N 1
ATOM 2133 C CA . ARG A 1 259 ? -17.447 12.583 -31.715 1.00 88.38 259 ARG A CA 1
ATOM 2134 C C . ARG A 1 259 ? -18.825 12.911 -32.288 1.00 88.38 259 ARG A C 1
ATOM 2136 O O . ARG A 1 259 ? -18.939 13.089 -33.492 1.00 88.38 259 ARG A O 1
ATOM 2143 N N . LYS A 1 260 ? -19.844 13.060 -31.432 1.00 88.25 260 LYS A N 1
ATOM 2144 C CA . LYS A 1 260 ? -21.196 13.434 -31.870 1.00 88.25 260 LYS A CA 1
ATOM 2145 C C . LYS A 1 260 ? -21.208 14.788 -32.582 1.00 88.25 260 LYS A C 1
ATOM 2147 O O . LYS A 1 260 ? -21.800 14.881 -33.642 1.00 88.25 260 LYS A O 1
ATOM 2152 N N . TYR A 1 261 ? -20.541 15.811 -32.042 1.00 82.94 261 TYR A N 1
ATOM 2153 C CA . TYR A 1 261 ? -20.487 17.121 -32.703 1.00 82.94 261 TYR A CA 1
ATOM 2154 C C . TYR A 1 261 ? -19.759 17.068 -34.049 1.00 82.94 261 TYR A C 1
ATOM 2156 O O . TYR A 1 261 ? -20.274 17.610 -35.016 1.00 82.94 261 TYR A O 1
ATOM 2164 N N . ARG A 1 262 ? -18.617 16.372 -34.135 1.00 79.00 262 ARG A N 1
ATOM 2165 C CA . ARG A 1 262 ? -17.835 16.254 -35.381 1.00 79.00 262 ARG A CA 1
ATOM 2166 C C . ARG A 1 262 ? -18.545 15.455 -36.475 1.00 79.00 262 ARG A C 1
ATOM 2168 O O . ARG A 1 262 ? -18.378 15.775 -37.640 1.00 79.00 262 ARG A O 1
ATOM 2175 N N . ASN A 1 263 ? -19.349 14.459 -36.104 1.00 70.81 263 ASN A N 1
ATOM 2176 C CA . ASN A 1 263 ? -20.132 13.665 -37.055 1.00 70.81 263 ASN A CA 1
ATOM 2177 C C . ASN A 1 263 ? -21.417 14.370 -37.528 1.00 70.81 263 ASN A C 1
ATOM 2179 O O . ASN A 1 263 ? -22.077 13.854 -38.415 1.00 70.81 263 ASN A O 1
ATOM 2183 N N . VAL A 1 264 ? -21.804 15.493 -36.912 1.00 60.00 264 VAL A N 1
ATOM 2184 C CA . VAL A 1 264 ? -22.979 16.298 -37.307 1.00 60.00 264 VAL A CA 1
ATOM 2185 C C . VAL A 1 264 ? -22.572 17.484 -38.199 1.00 60.00 264 VAL A C 1
ATOM 2187 O O . VAL A 1 264 ? -23.429 18.134 -38.781 1.00 60.00 264 VAL A O 1
ATOM 2190 N N . THR A 1 265 ? -21.274 17.789 -38.307 1.00 52.97 265 THR A N 1
ATOM 2191 C CA . THR A 1 265 ? -20.739 18.875 -39.158 1.00 52.97 265 THR A CA 1
ATOM 2192 C C . THR A 1 265 ? -20.194 18.397 -40.515 1.00 52.97 265 THR A C 1
ATOM 2194 O O . THR A 1 265 ? -19.491 19.156 -41.178 1.00 52.97 265 THR A O 1
ATOM 2197 N N . LEU A 1 266 ? -20.502 17.158 -40.912 1.00 44.91 266 LEU A N 1
ATOM 2198 C CA . LEU A 1 266 ? -20.275 16.580 -42.244 1.00 44.91 266 LEU A CA 1
ATOM 2199 C C . LEU A 1 266 ? -21.630 16.237 -42.864 1.00 44.91 266 LEU A C 1
ATOM 2201 O O . LEU A 1 266 ? -21.750 16.390 -44.095 1.00 44.91 266 LEU A O 1
#

Foldseek 3Di:
DPPQCVQVLVVVLVVCQVPPDPDPPVLVNLLSVLQVVVVVVDDLVRSLVVSQVSCVVRPPPDDCVVCVVSSVVSNVQNVDQLSHDRHDQKDFDFPLNVVLLVPDPDDLLLSLLLQLLVVVLVSVQVSCCVRPVGGDPFRKFFLDPVRLVLSCQQLVHPDDSVRSVVSVVVCCVVVCWPADPNRMITRRSVVVGDPDHDGDDMGRGRRHRNLSSCVVVVHPQWAAAPPPRRIDGDPDPPDRHHPVVVVVVVVVVVVVVVVVVVVVVD

Nearest PDB structures (foldseek):
  3o6b-assembly2_D  TM=6.431E-01  e=9.880E-01  Saccharomyces cerevisiae
  3mq0-assembly1_B  TM=7.167E-01  e=1.548E+00  Agrobacterium tumefaciens
  7dqb-assembly1_A  TM=6.191E-01  e=2.167E+00  Microbacterium hydrocarbonoxydans

Organism: Bacillus licheniformis (NCBI:txid1402)